Protein AF-A0A9D8WN46-F1 (afdb_monomer_lite)

Secondary structure (DSSP, 8-state):
-HHHHHHHHHHHHHHSS-------TTTT--TTTTGGG--GGG---HHHHHHHHHHHHHT-----HHHHHHHHHHHTTPPPSS-BTTBS-HHHHHHHHHHHGGGGGT--GGGGTHHHHHHHHHHHHHT---SSS--HHHHHHHHHHHHHHHHHHHHHHHHH-SS-HHHHHS-SB-TT--SSSPPB---B---B----HHHHHHHHHHHHHS-HHHHHHHHS---HHHHHHHHHHHTS---HHHHHHHHHHHHHHHS-BSS-GGG-SEEEEEEGGGTEEEEEETTEEEEEE-----GGGPPPB---------

Radius of gyration: 29.3 Å; chains: 1; bounding box: 87×77×83 Å

Sequence (310 aa):
MSKQLVVLFIVLTTLFSCTDVEKRSYQDITLEALSGLKSSKYELSSEAIREQVKQLIKSETSSSAAVKYVCDYYNAGKPLVWIDRHGMDSRADTLLSFVSGVEEMGFKKEIFRVAQIEEDLEKVRNLDFDESSNSVNKVLARLEYNLSRAFMRYSSGQNFGFVNPSLVLNRDPENNSDTARMIYKHQFDVKMQHATDSFYKSAVGVAANGDLGKFLRKMQPKRKLYAKLQERLNSGKLSDSEWYTTLCNMERCRWNEALIEDNCQKYIFVNIPAFMLHAVDGNNVLSMKICCGAVKTKTPLLTSEIVRME

pLDDT: mean 87.09, std 13.88, range [39.59, 98.5]

Structure (mmCIF, N/CA/C/O backbone):
data_AF-A0A9D8WN46-F1
#
_entry.id   AF-A0A9D8WN46-F1
#
loop_
_atom_site.group_PDB
_atom_site.id
_atom_site.type_symbol
_atom_site.label_atom_id
_atom_site.label_alt_id
_atom_site.label_comp_id
_atom_site.label_asym_id
_atom_site.label_entity_id
_atom_site.label_seq_id
_atom_site.pdbx_PDB_ins_code
_atom_site.Cartn_x
_atom_site.Cartn_y
_atom_site.Cartn_z
_atom_site.occupancy
_atom_site.B_iso_or_equiv
_atom_site.auth_seq_id
_atom_site.auth_comp_id
_atom_site.auth_asym_id
_atom_site.auth_atom_id
_atom_site.pdbx_PDB_model_num
ATOM 1 N N . MET A 1 1 ? -61.031 -50.684 8.749 1.00 53.97 1 MET A N 1
ATOM 2 C CA . MET A 1 1 ? -60.931 -49.347 9.384 1.00 53.97 1 MET A CA 1
ATOM 3 C C . MET A 1 1 ? -59.960 -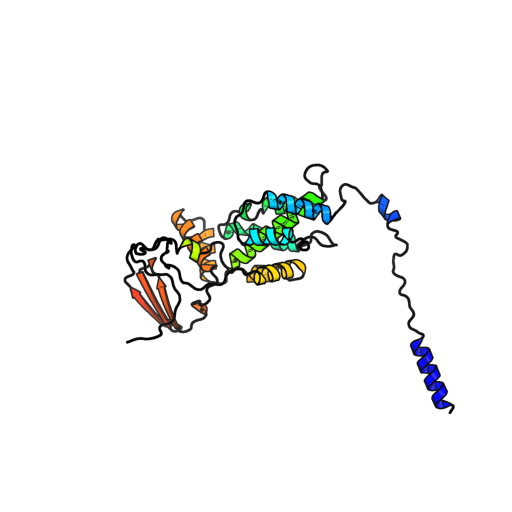49.267 10.567 1.00 53.97 1 MET A C 1
ATOM 5 O O . MET A 1 1 ? -59.334 -48.231 10.715 1.00 53.97 1 MET A O 1
ATOM 9 N N . SER A 1 2 ? -59.755 -50.320 11.373 1.00 57.19 2 SER A N 1
ATOM 10 C CA . SER A 1 2 ? -58.911 -50.242 12.589 1.00 57.19 2 SER A CA 1
ATOM 11 C C . SER A 1 2 ? -57.409 -49.968 12.341 1.00 57.19 2 SER A C 1
ATOM 13 O O . SER A 1 2 ? -56.806 -49.209 13.092 1.00 57.19 2 SER A O 1
ATOM 15 N N . LYS A 1 3 ? -56.802 -50.491 11.263 1.00 51.62 3 LYS A N 1
ATOM 16 C CA . LYS A 1 3 ? -55.359 -50.296 11.000 1.00 51.62 3 LYS A CA 1
ATOM 17 C C . LYS A 1 3 ? -54.989 -48.882 10.527 1.00 51.62 3 LYS A C 1
ATOM 19 O O . LYS A 1 3 ? -53.889 -48.427 10.810 1.00 51.62 3 LYS A O 1
ATOM 24 N N . GLN A 1 4 ? -55.900 -48.170 9.858 1.00 55.69 4 GLN A N 1
ATOM 25 C CA . GLN A 1 4 ? -55.646 -46.792 9.412 1.00 55.69 4 GLN A CA 1
ATOM 26 C C . GLN A 1 4 ? -55.789 -45.769 10.548 1.00 55.69 4 GLN A C 1
ATOM 28 O O . GLN A 1 4 ? -55.055 -44.788 10.561 1.00 55.69 4 GLN A O 1
ATOM 33 N N . LEU A 1 5 ? -56.648 -46.032 11.543 1.00 55.62 5 LEU A N 1
ATOM 34 C CA . LEU A 1 5 ? -56.760 -45.173 12.728 1.00 55.62 5 LEU A CA 1
ATOM 35 C C . LEU A 1 5 ? -55.511 -45.237 13.622 1.00 55.62 5 LEU A C 1
ATOM 37 O O . LEU A 1 5 ? -55.088 -44.215 14.150 1.00 55.62 5 LEU A O 1
ATOM 41 N N . VAL A 1 6 ? -54.897 -46.418 13.762 1.00 62.88 6 VAL A N 1
ATOM 42 C CA . VAL A 1 6 ? -53.687 -46.594 14.587 1.00 62.88 6 VAL A CA 1
ATOM 43 C C . VAL A 1 6 ? -52.480 -45.892 13.961 1.00 62.88 6 VAL A C 1
ATOM 45 O O . VAL A 1 6 ? -51.721 -45.237 14.668 1.00 62.88 6 VAL A O 1
ATOM 48 N N . VAL A 1 7 ? -52.334 -45.952 12.632 1.00 63.22 7 VAL A N 1
ATOM 49 C CA . VAL A 1 7 ? -51.264 -45.230 11.922 1.00 63.22 7 VAL A CA 1
ATOM 50 C C . VAL A 1 7 ? -51.460 -43.714 12.026 1.00 63.22 7 VAL A C 1
ATOM 52 O O . VAL A 1 7 ? -50.493 -42.997 12.264 1.00 63.22 7 VAL A O 1
ATOM 55 N N . LEU A 1 8 ? -52.703 -43.224 11.935 1.00 58.06 8 LEU A N 1
ATOM 56 C CA . LEU A 1 8 ? -52.996 -41.796 12.091 1.00 58.06 8 LEU A CA 1
ATOM 57 C C . LEU A 1 8 ? -52.694 -41.298 13.516 1.00 58.06 8 LEU A C 1
ATOM 59 O O . LEU A 1 8 ? -52.171 -40.200 13.683 1.00 58.06 8 LEU A O 1
ATOM 63 N N . PHE A 1 9 ? -52.964 -42.117 14.538 1.00 60.75 9 PHE A N 1
ATOM 64 C CA . PHE A 1 9 ? -52.686 -41.772 15.934 1.00 60.75 9 PHE A CA 1
ATOM 65 C C . PHE A 1 9 ? -51.179 -41.746 16.236 1.00 60.75 9 PHE A C 1
ATOM 67 O O . PHE A 1 9 ? -50.708 -40.821 16.891 1.00 60.75 9 PHE A O 1
ATOM 74 N N . ILE A 1 10 ? -50.405 -42.691 15.685 1.00 59.50 10 ILE A N 1
ATOM 75 C CA . ILE A 1 10 ? -48.940 -42.721 15.844 1.00 59.50 10 ILE A CA 1
ATOM 76 C C . ILE A 1 10 ? -48.290 -41.509 15.152 1.00 59.50 10 ILE A C 1
ATOM 78 O O . ILE A 1 10 ? -47.431 -40.860 15.749 1.00 59.50 10 ILE A O 1
ATOM 82 N N . VAL A 1 11 ? -48.758 -41.132 13.954 1.00 57.72 11 VAL A N 1
ATOM 83 C CA . VAL A 1 11 ? -48.265 -39.944 13.227 1.00 57.72 11 VAL A CA 1
ATOM 84 C C . VAL A 1 11 ? -48.617 -38.637 13.955 1.00 57.72 11 VAL A C 1
ATOM 86 O O . VAL A 1 11 ? -47.786 -37.728 14.010 1.00 57.72 11 VAL A O 1
ATOM 89 N N . LEU A 1 12 ? -49.796 -38.545 14.588 1.00 53.50 12 LEU A N 1
ATOM 90 C CA . LEU A 1 12 ? -50.149 -37.387 15.421 1.00 53.50 12 LEU A CA 1
ATOM 91 C C . LEU A 1 12 ? -49.307 -37.301 16.704 1.00 53.50 12 LEU A C 1
ATOM 93 O O . LEU A 1 12 ? -48.926 -36.200 17.096 1.00 53.50 12 LEU A O 1
ATOM 97 N N . THR A 1 13 ? -48.954 -38.430 17.330 1.00 55.22 13 THR A N 1
ATOM 98 C CA . THR A 1 13 ? -48.093 -38.420 18.528 1.00 55.22 13 THR A CA 1
ATOM 99 C C . THR A 1 13 ? -46.636 -38.060 18.224 1.00 55.22 13 THR A C 1
ATOM 101 O O . THR A 1 13 ? -45.978 -37.453 19.064 1.00 55.22 13 THR A O 1
ATOM 104 N N . THR A 1 14 ? -46.136 -38.334 17.011 1.00 51.84 14 THR A N 1
ATOM 105 C CA . THR A 1 14 ? -44.778 -37.924 16.601 1.00 51.84 14 THR A CA 1
ATOM 106 C C . THR A 1 14 ? -44.668 -36.446 16.220 1.00 51.84 14 THR A C 1
ATOM 108 O O . THR A 1 14 ? -43.576 -35.892 16.276 1.00 51.84 14 THR A O 1
ATOM 111 N N . LEU A 1 15 ? -45.779 -35.783 15.873 1.00 47.50 15 LEU A N 1
ATOM 112 C CA . LEU A 1 15 ? -45.796 -34.351 15.533 1.00 47.50 15 LEU A CA 1
ATOM 113 C C . LEU A 1 15 ? -45.960 -33.430 16.758 1.00 47.50 15 LEU A C 1
ATOM 115 O O . LEU A 1 15 ? -45.685 -32.239 16.655 1.00 47.50 15 LEU A O 1
ATOM 119 N N . PHE A 1 16 ? -46.352 -33.969 17.917 1.00 46.16 16 PHE A N 1
ATOM 120 C CA . PHE A 1 16 ? -46.490 -33.220 19.177 1.00 46.16 16 PHE A CA 1
ATOM 121 C C . PHE A 1 16 ? -45.294 -33.366 20.139 1.00 46.16 16 PHE A C 1
ATOM 123 O O . PHE A 1 16 ? -45.322 -32.800 21.227 1.00 46.16 16 PHE A O 1
ATOM 130 N N . SER A 1 17 ? -44.227 -34.077 19.749 1.00 39.59 17 SER A N 1
ATOM 131 C CA . SER A 1 17 ? -43.059 -34.348 20.608 1.00 39.59 17 SER A CA 1
ATOM 132 C C . SER A 1 17 ? -41.814 -33.506 20.280 1.00 39.59 17 SER A C 1
ATOM 134 O O . SER A 1 17 ? -40.692 -33.948 20.512 1.00 39.59 17 SER A O 1
ATOM 136 N N . CYS A 1 18 ? -41.990 -32.283 19.774 1.00 45.81 18 CYS A N 1
ATOM 137 C CA . CYS A 1 18 ? -40.924 -31.277 19.724 1.00 45.81 18 CYS A CA 1
ATOM 138 C C . CYS A 1 18 ? -41.446 -29.921 20.211 1.00 45.81 18 CYS A C 1
ATOM 140 O O . CYS A 1 18 ? -41.589 -28.970 19.448 1.00 45.81 18 CYS A O 1
ATOM 142 N N . THR A 1 19 ? -41.703 -29.829 21.511 1.00 45.72 19 THR A N 1
ATOM 143 C CA . THR A 1 19 ? -41.637 -28.554 22.234 1.00 45.72 19 THR A CA 1
ATOM 144 C C . THR A 1 19 ? -40.692 -28.697 23.418 1.00 45.72 19 THR A C 1
ATOM 146 O O . THR A 1 19 ? -41.035 -28.339 24.542 1.00 45.72 19 THR A O 1
ATOM 149 N N . ASP A 1 20 ? -39.488 -29.211 23.170 1.00 40.97 20 ASP A N 1
ATOM 150 C CA . ASP A 1 20 ? -38.363 -28.867 24.029 1.00 40.97 20 ASP A CA 1
ATOM 151 C C . ASP A 1 20 ? -37.974 -27.438 23.663 1.00 40.97 20 ASP A C 1
ATOM 153 O O . ASP A 1 20 ? -37.170 -27.170 22.771 1.00 40.97 20 ASP A O 1
ATOM 157 N N . VAL A 1 21 ? -38.642 -26.491 24.321 1.00 48.78 21 VAL A N 1
ATOM 158 C CA . VAL A 1 21 ? -38.121 -25.138 24.460 1.00 48.78 21 VAL A CA 1
ATOM 159 C C . VAL A 1 21 ? -36.791 -25.321 25.171 1.00 48.78 21 VAL A C 1
ATOM 161 O O . VAL A 1 21 ? -36.769 -25.521 26.386 1.00 48.78 21 VAL A O 1
ATOM 164 N N . GLU A 1 22 ? -35.689 -25.315 24.419 1.00 46.50 22 GLU A N 1
ATOM 165 C CA . GLU A 1 22 ? -34.359 -25.148 24.989 1.00 46.50 22 GLU A CA 1
ATOM 166 C C . GLU A 1 22 ? -34.449 -23.940 25.920 1.00 46.50 22 GLU A C 1
ATOM 168 O O . GLU A 1 22 ? -34.569 -22.792 25.475 1.00 46.50 22 GLU A O 1
ATOM 173 N N . LYS A 1 23 ? -34.490 -24.196 27.234 1.00 46.31 23 LYS A N 1
ATOM 174 C CA . LYS A 1 23 ? -34.366 -23.150 28.240 1.00 46.31 23 LYS A CA 1
ATOM 175 C C . LYS A 1 23 ? -33.069 -22.444 27.897 1.00 46.31 23 LYS A C 1
ATOM 177 O O . LYS A 1 23 ? -31.999 -23.024 28.068 1.00 46.31 23 LYS A O 1
ATOM 182 N N . ARG A 1 24 ? -33.165 -21.224 27.359 1.00 46.84 24 ARG A N 1
ATOM 183 C CA . ARG A 1 24 ? -31.995 -20.380 27.135 1.00 46.84 24 ARG A CA 1
ATOM 184 C C . ARG A 1 24 ? -31.279 -20.306 28.475 1.00 46.84 24 ARG A C 1
ATOM 186 O O . ARG A 1 24 ? -31.809 -19.730 29.423 1.00 46.84 24 ARG A O 1
ATOM 193 N N . SER A 1 25 ? -30.121 -20.952 28.563 1.00 55.03 25 SER A N 1
ATOM 194 C CA . SER A 1 25 ? -29.241 -20.811 29.715 1.00 55.03 25 SER A CA 1
ATOM 195 C C . SER A 1 25 ? -29.021 -19.304 29.931 1.00 55.03 25 SER A C 1
ATOM 197 O O . SER A 1 25 ? -28.908 -18.575 28.944 1.00 55.03 25 SER A O 1
ATOM 199 N N . TYR A 1 26 ? -29.018 -18.837 31.185 1.00 56.50 26 TYR A N 1
ATOM 200 C CA . TYR A 1 26 ? -28.834 -17.426 31.594 1.00 56.50 26 TYR A CA 1
ATOM 201 C C . TYR A 1 26 ? -30.049 -16.470 31.559 1.00 56.50 26 TYR A C 1
ATOM 203 O O . TYR A 1 26 ? -29.848 -15.258 31.531 1.00 56.50 26 TYR A O 1
ATOM 211 N N . GLN A 1 27 ? -31.300 -16.945 31.640 1.00 58.12 27 GLN A N 1
ATOM 212 C CA . GLN A 1 27 ? -32.459 -16.040 31.829 1.00 58.12 27 GLN A CA 1
ATOM 213 C C . GLN A 1 27 ? -32.401 -15.204 33.127 1.00 58.12 27 GLN A C 1
ATOM 215 O O . GLN A 1 27 ? -33.003 -14.135 33.179 1.00 58.12 27 GLN A O 1
ATOM 220 N N . ASP A 1 28 ? -31.643 -15.652 34.133 1.00 59.41 28 ASP A N 1
ATOM 221 C CA . ASP A 1 28 ? -31.524 -14.982 35.437 1.00 59.41 28 ASP A CA 1
ATOM 222 C C . ASP A 1 28 ? -30.469 -13.858 35.468 1.00 59.41 28 ASP A C 1
ATOM 224 O O . ASP A 1 28 ? -30.369 -13.128 36.454 1.00 59.41 28 ASP A O 1
ATOM 228 N N . ILE A 1 29 ? -29.670 -13.692 34.404 1.00 65.62 29 ILE A N 1
ATOM 229 C CA . ILE A 1 29 ? -28.714 -12.583 34.298 1.00 65.62 29 ILE A CA 1
ATOM 230 C C . ILE A 1 29 ? -29.434 -11.402 33.649 1.00 65.62 29 ILE A C 1
ATOM 232 O O . ILE A 1 29 ? -29.471 -11.262 32.426 1.00 65.62 29 ILE A O 1
ATOM 236 N N . THR A 1 30 ? -30.029 -10.549 34.479 1.00 70.06 30 THR A N 1
ATOM 237 C CA . THR A 1 30 ? -30.632 -9.298 34.017 1.00 70.06 30 THR A CA 1
ATOM 238 C C . THR A 1 30 ? -29.558 -8.243 33.748 1.00 70.06 30 THR A C 1
ATOM 240 O O . THR A 1 30 ? -28.479 -8.239 34.348 1.00 70.06 30 THR A O 1
ATOM 243 N N . LEU A 1 31 ? -29.841 -7.322 32.827 1.00 66.19 31 LEU A N 1
ATOM 244 C CA . LEU A 1 31 ? -28.925 -6.232 32.470 1.00 66.19 31 LEU A CA 1
ATOM 245 C C . LEU A 1 31 ? -28.708 -5.293 33.672 1.00 66.19 31 LEU A C 1
ATOM 247 O O . LEU A 1 31 ? -27.623 -4.745 33.867 1.00 66.19 31 LEU A O 1
ATOM 251 N N . GLU A 1 32 ? -29.721 -5.199 34.533 1.00 69.88 32 GLU A N 1
ATOM 252 C CA . GLU A 1 32 ? -29.700 -4.528 35.827 1.00 69.88 32 GLU A CA 1
ATOM 253 C C . GLU A 1 32 ? -28.715 -5.183 36.809 1.00 69.88 32 GLU A C 1
ATOM 255 O O . GLU A 1 32 ? -27.978 -4.464 37.483 1.00 69.88 32 GLU A O 1
ATOM 260 N N . ALA A 1 33 ? -28.626 -6.519 36.860 1.00 65.56 33 ALA A N 1
ATOM 261 C CA . ALA A 1 33 ? -27.660 -7.225 37.711 1.00 65.56 33 ALA A CA 1
ATOM 262 C C . ALA A 1 33 ? -26.202 -6.979 37.275 1.00 65.56 33 ALA A C 1
ATOM 264 O O . ALA A 1 33 ? -25.292 -6.975 38.102 1.00 65.56 33 ALA A O 1
ATOM 265 N N . LEU A 1 34 ? -25.980 -6.711 35.984 1.00 66.38 34 LEU A N 1
ATOM 266 C CA . LEU A 1 34 ? -24.672 -6.355 35.425 1.00 66.38 34 LEU A CA 1
ATOM 267 C C . LEU A 1 34 ? -24.364 -4.849 35.513 1.00 66.38 34 LEU A C 1
ATOM 269 O O . LEU A 1 34 ? -23.225 -4.448 35.273 1.00 66.38 34 LEU A O 1
ATOM 273 N N . SER A 1 35 ? -25.334 -4.003 35.882 1.00 67.94 35 SER A N 1
ATOM 274 C CA . SER A 1 35 ? -25.153 -2.543 35.928 1.00 67.94 35 SER A CA 1
ATOM 275 C C . SER A 1 35 ? -24.066 -2.106 36.919 1.00 67.94 35 SER A C 1
ATOM 277 O O . SER A 1 35 ? -23.316 -1.177 36.630 1.00 67.94 35 SER A O 1
ATOM 279 N N . GLY A 1 36 ? -23.903 -2.831 38.032 1.00 67.75 36 GLY A N 1
ATOM 280 C CA . GLY A 1 36 ? -22.850 -2.590 39.027 1.00 67.75 36 GLY A CA 1
ATOM 281 C C . GLY A 1 36 ? -21.433 -2.945 38.559 1.00 67.75 36 GLY A C 1
ATOM 282 O O . GLY A 1 36 ? -20.463 -2.515 39.177 1.00 67.75 36 GLY A O 1
ATOM 283 N N . LEU A 1 37 ? -21.299 -3.697 37.460 1.00 69.25 37 LEU A N 1
ATOM 284 C CA . LEU A 1 37 ? -20.016 -4.001 36.813 1.00 69.25 37 LEU A CA 1
ATOM 285 C C . LEU A 1 37 ? -19.640 -2.957 35.751 1.00 69.25 37 LEU A C 1
ATOM 287 O O . LEU A 1 37 ? -18.536 -2.996 35.203 1.00 69.25 37 LEU A O 1
ATOM 291 N N . LYS A 1 38 ? -20.546 -2.021 35.439 1.00 67.56 38 LYS A N 1
ATOM 292 C CA . LYS A 1 38 ? -20.319 -0.981 34.441 1.00 67.56 38 LYS A CA 1
ATOM 293 C C . LYS A 1 38 ? -19.408 0.095 35.025 1.00 67.56 38 LYS A C 1
ATOM 295 O O . LYS A 1 38 ? -19.794 0.855 35.906 1.00 67.56 38 LYS A O 1
ATOM 300 N N . SER A 1 39 ? -18.196 0.186 34.496 1.00 75.06 39 SER A N 1
ATOM 301 C CA . SER A 1 39 ? -17.300 1.309 34.757 1.00 75.06 39 SER A CA 1
ATOM 302 C C . SER A 1 39 ? -17.357 2.269 33.571 1.00 75.06 39 SER A C 1
ATOM 304 O O . SER A 1 39 ? -17.125 1.865 32.431 1.00 75.06 39 SER A O 1
ATOM 306 N N . SER A 1 40 ? -17.661 3.541 33.843 1.00 73.19 40 SER A N 1
ATOM 307 C CA . SER A 1 40 ? -17.733 4.621 32.841 1.00 73.19 40 SER A CA 1
ATOM 308 C C . SER A 1 40 ? -16.466 4.711 31.985 1.00 73.19 40 SER A C 1
ATOM 310 O O . SER A 1 40 ? -16.529 5.007 30.793 1.00 73.19 40 SER A O 1
ATOM 312 N N . LYS A 1 41 ? -15.317 4.375 32.579 1.00 75.94 41 LYS A N 1
ATOM 313 C CA . LYS A 1 41 ? -13.999 4.348 31.941 1.00 75.94 41 LYS A CA 1
ATOM 314 C C . LYS A 1 41 ? -13.911 3.380 30.750 1.00 75.94 41 LYS A C 1
ATOM 316 O O . LYS A 1 41 ? -13.144 3.629 29.821 1.00 75.94 41 LYS A O 1
ATOM 321 N N . TYR A 1 42 ? -14.702 2.308 30.760 1.00 78.75 42 TYR A N 1
ATOM 322 C CA . TYR A 1 42 ? -14.703 1.255 29.737 1.00 78.75 42 TYR A CA 1
ATOM 323 C C . TYR A 1 42 ? -15.996 1.234 28.909 1.00 78.75 42 TYR A C 1
ATOM 325 O O . TYR A 1 42 ? -16.273 0.262 28.208 1.00 78.75 42 TYR A O 1
ATOM 333 N N . GLU A 1 43 ? -16.806 2.295 28.973 1.00 82.62 43 GLU A N 1
ATOM 334 C CA . GLU A 1 43 ? -18.065 2.360 28.237 1.00 82.62 43 GLU A CA 1
ATOM 335 C C . GLU A 1 43 ? -17.835 2.591 26.737 1.00 82.62 43 GLU A C 1
ATOM 337 O O . GLU A 1 43 ? -17.460 3.676 26.277 1.00 82.62 43 GLU A O 1
ATOM 342 N N . LEU A 1 44 ? -18.093 1.538 25.963 1.00 84.31 44 LEU A N 1
ATOM 343 C CA . LEU A 1 44 ? -18.000 1.543 24.511 1.00 84.31 44 LEU A CA 1
ATOM 344 C C . LEU A 1 44 ? -19.282 2.078 23.880 1.00 84.31 44 LEU A C 1
ATOM 346 O O . LEU A 1 44 ? -20.370 1.551 24.106 1.00 84.31 44 LEU A O 1
ATOM 350 N N . SER A 1 45 ? -19.139 3.077 23.012 1.00 88.94 45 SER A N 1
ATOM 351 C CA . SER A 1 45 ? -20.227 3.575 22.174 1.00 88.94 45 SER A CA 1
ATOM 352 C C . SER A 1 45 ? -19.792 3.597 20.716 1.00 88.94 45 SER A C 1
ATOM 354 O O . SER A 1 45 ? -18.884 4.331 20.325 1.00 88.94 45 SER A O 1
ATOM 356 N N . SER A 1 46 ? -20.480 2.810 19.883 1.00 89.44 46 SER A N 1
ATOM 357 C CA . SER A 1 46 ? -20.236 2.789 18.435 1.00 89.44 46 SER A CA 1
ATOM 358 C C . SER A 1 46 ? -20.451 4.170 17.804 1.00 89.44 46 SER A C 1
ATOM 360 O O . SER A 1 46 ? -19.723 4.557 16.891 1.00 89.44 46 SER A O 1
ATOM 362 N N . GLU A 1 47 ? -21.413 4.942 18.313 1.00 91.88 47 GLU A N 1
ATOM 363 C CA . GLU A 1 47 ? -21.671 6.314 17.868 1.00 91.88 47 GLU A CA 1
ATOM 364 C C . GLU A 1 47 ? -20.528 7.254 18.255 1.00 91.88 47 GLU A C 1
ATOM 366 O O . GLU A 1 47 ? -20.034 7.994 17.402 1.00 91.88 47 GLU A O 1
ATOM 371 N N . ALA A 1 48 ? -20.043 7.169 19.499 1.00 93.00 48 ALA A N 1
ATOM 372 C CA . ALA A 1 48 ? -18.914 7.973 19.958 1.00 93.00 48 ALA A CA 1
ATOM 373 C C . ALA A 1 48 ? -17.636 7.651 19.171 1.00 93.00 48 ALA A C 1
ATOM 375 O O . ALA A 1 48 ? -16.947 8.569 18.731 1.00 93.00 48 ALA A O 1
ATOM 376 N N . ILE A 1 49 ? -17.346 6.365 18.935 1.00 94.31 49 ILE A N 1
ATOM 377 C CA . ILE A 1 49 ? -16.208 5.921 18.116 1.00 94.31 49 ILE A CA 1
ATOM 378 C C . ILE A 1 49 ? -16.312 6.512 16.707 1.00 94.31 49 ILE A C 1
ATOM 380 O O . ILE A 1 49 ? -15.358 7.117 16.220 1.00 94.31 49 ILE A O 1
ATOM 384 N N . ARG A 1 50 ? -17.478 6.403 16.057 1.00 95.62 50 ARG A N 1
ATOM 385 C CA . ARG A 1 50 ? -17.695 6.955 14.709 1.00 95.62 50 ARG A CA 1
ATOM 386 C C . ARG A 1 50 ? -17.524 8.468 14.659 1.00 95.62 50 ARG A C 1
ATOM 388 O O . ARG A 1 50 ? -16.951 8.975 13.696 1.00 95.62 50 ARG A O 1
ATOM 395 N N . GLU A 1 51 ? -17.993 9.192 15.670 1.00 95.31 51 GLU A N 1
ATOM 396 C CA . GLU A 1 51 ? -17.807 10.642 15.729 1.00 95.31 51 GLU A CA 1
ATOM 397 C C . GLU A 1 51 ? -16.324 11.003 15.885 1.00 95.31 51 GLU A C 1
ATOM 399 O O . GLU A 1 51 ? -15.825 11.861 15.160 1.00 95.31 51 GLU A O 1
ATOM 404 N N . GLN A 1 52 ? -15.577 10.285 16.730 1.00 96.00 52 GLN A N 1
ATOM 405 C CA . GLN A 1 52 ? -14.126 10.471 16.838 1.00 96.00 52 GLN A CA 1
ATOM 406 C C . GLN A 1 52 ? -13.399 10.140 15.521 1.00 96.00 52 GLN A C 1
ATOM 408 O O . GLN A 1 52 ? -12.516 10.894 15.114 1.00 96.00 52 GLN A O 1
ATOM 413 N N . VAL A 1 53 ? -13.804 9.089 14.793 1.00 97.69 53 VAL A N 1
ATOM 414 C CA . VAL A 1 53 ? -13.262 8.783 13.452 1.00 97.69 53 VAL A CA 1
ATOM 415 C C . VAL A 1 53 ? -13.496 9.948 12.484 1.00 97.69 53 VAL A C 1
ATOM 417 O O . VAL A 1 53 ? -12.576 10.341 11.766 1.00 97.69 53 VAL A O 1
ATOM 420 N N . LYS A 1 54 ? -14.680 10.573 12.491 1.00 96.62 54 LYS A N 1
ATOM 421 C CA . LYS A 1 54 ? -14.941 11.767 11.667 1.00 96.62 54 LYS A CA 1
ATOM 422 C C . LYS A 1 54 ? -14.030 12.938 12.032 1.00 96.62 54 LYS A C 1
ATOM 424 O O . LYS A 1 54 ? -13.601 13.665 11.138 1.00 96.62 54 LYS A O 1
ATOM 429 N N . GLN A 1 55 ? -13.710 13.130 13.312 1.00 95.75 55 GLN A N 1
ATOM 430 C CA . GLN A 1 55 ? -12.756 14.166 13.726 1.00 95.75 55 GLN A CA 1
ATOM 431 C C . GLN A 1 55 ? -11.336 13.868 13.216 1.00 95.75 55 GLN A C 1
ATOM 433 O O . GLN A 1 55 ? -10.670 14.778 12.729 1.00 95.75 55 GLN A O 1
ATOM 438 N N . LEU A 1 56 ? -10.903 12.601 13.231 1.00 96.62 56 LEU A N 1
ATOM 439 C CA . LEU A 1 56 ? -9.617 12.180 12.652 1.00 96.62 56 LEU A CA 1
ATOM 440 C C . LEU A 1 56 ? -9.553 12.395 11.133 1.00 96.62 56 LEU A C 1
ATOM 442 O O . LEU A 1 56 ? -8.501 12.738 10.603 1.00 96.62 56 LEU A O 1
ATOM 446 N N . ILE A 1 57 ? -10.673 12.227 10.426 1.00 96.94 57 ILE A N 1
ATOM 447 C CA . ILE A 1 57 ? -10.752 12.494 8.982 1.00 96.94 57 ILE A CA 1
ATOM 448 C C . ILE A 1 57 ? -10.576 13.987 8.688 1.00 96.94 57 ILE A C 1
ATOM 450 O O . ILE A 1 57 ? -9.912 14.339 7.718 1.00 96.94 57 ILE A O 1
ATOM 454 N N . LYS A 1 58 ? -11.124 14.878 9.524 1.00 95.69 58 LYS A N 1
ATOM 455 C CA . LYS A 1 58 ? -10.977 16.335 9.340 1.00 95.69 58 LYS A CA 1
ATOM 456 C C . LYS A 1 58 ? -9.528 16.808 9.471 1.00 95.69 58 LYS A C 1
ATOM 458 O O . LYS A 1 58 ? -9.168 17.798 8.845 1.00 95.69 58 LYS A O 1
ATOM 463 N N . SER A 1 59 ? -8.714 16.126 10.277 1.00 93.50 59 SER A N 1
ATOM 464 C CA . SER A 1 59 ? -7.287 16.426 10.432 1.00 93.50 59 SER A CA 1
ATOM 465 C C . SER A 1 59 ? -6.387 15.651 9.460 1.00 93.50 59 SER A C 1
ATOM 467 O O . SER A 1 59 ? -5.165 15.800 9.507 1.00 93.50 59 SER A O 1
ATOM 469 N N . GLU A 1 60 ? -6.953 14.834 8.565 1.00 94.25 60 GLU A N 1
ATOM 470 C CA . GLU A 1 60 ? -6.177 14.074 7.589 1.00 94.25 60 GLU A CA 1
ATOM 471 C C . GLU A 1 60 ? -5.647 14.973 6.467 1.00 94.25 60 GLU A C 1
ATOM 473 O O . GLU A 1 60 ? -6.394 15.669 5.783 1.00 94.25 60 GLU A O 1
ATOM 478 N N . THR A 1 61 ? -4.337 14.901 6.232 1.00 92.06 61 THR A N 1
ATOM 479 C CA . THR A 1 61 ? -3.642 15.708 5.219 1.00 92.06 61 THR A CA 1
ATOM 480 C C . THR A 1 61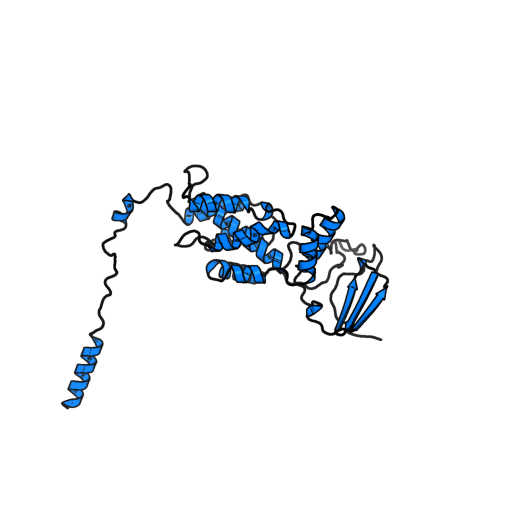 ? -3.151 14.890 4.025 1.00 92.06 61 THR A C 1
ATOM 482 O O . THR A 1 61 ? -2.685 15.456 3.036 1.00 92.06 61 THR A O 1
ATOM 485 N N . SER A 1 62 ? -3.221 13.553 4.075 1.00 90.00 62 SER A N 1
ATOM 486 C CA . SER A 1 62 ? -2.710 12.718 2.988 1.00 90.00 62 SER A CA 1
ATOM 487 C C . SER A 1 62 ? -3.585 12.793 1.735 1.00 90.00 62 SER A C 1
ATOM 489 O O . SER A 1 62 ? -4.761 12.453 1.760 1.00 90.00 62 SER A O 1
ATOM 491 N N . SER A 1 63 ? -2.968 13.106 0.594 1.00 85.94 63 SER A N 1
ATOM 492 C CA . SER A 1 63 ? -3.604 13.099 -0.734 1.00 85.94 63 SER A CA 1
ATOM 493 C C . SER A 1 63 ? -3.633 11.722 -1.419 1.00 85.94 63 SER A C 1
ATOM 495 O O . SER A 1 63 ? -3.967 11.609 -2.597 1.00 85.94 63 SER A O 1
ATOM 497 N N . SER A 1 64 ? -3.253 10.653 -0.714 1.00 90.62 64 SER A N 1
ATOM 498 C CA . SER A 1 64 ? -3.214 9.300 -1.278 1.00 90.62 64 SER A CA 1
ATOM 499 C C . SER A 1 64 ? -4.618 8.792 -1.611 1.00 90.62 64 SER A C 1
ATOM 501 O O . SER A 1 64 ? -5.513 8.861 -0.773 1.00 90.62 64 SER A O 1
ATOM 503 N N . ALA A 1 65 ? -4.790 8.191 -2.793 1.00 92.69 65 ALA A N 1
ATOM 504 C CA . ALA A 1 65 ? -6.063 7.602 -3.220 1.00 92.69 65 ALA A CA 1
ATOM 505 C C . ALA A 1 65 ? -6.610 6.559 -2.225 1.00 92.69 65 ALA A C 1
ATOM 507 O O . ALA A 1 65 ? -7.807 6.534 -1.955 1.00 92.69 65 ALA A O 1
ATOM 508 N N . ALA A 1 66 ? -5.730 5.755 -1.617 1.00 95.69 66 ALA A N 1
ATOM 509 C CA . ALA A 1 66 ? -6.113 4.780 -0.598 1.00 95.69 66 ALA A CA 1
ATOM 510 C C . ALA A 1 66 ? -6.649 5.447 0.677 1.00 95.69 66 ALA A C 1
ATOM 512 O O . ALA A 1 6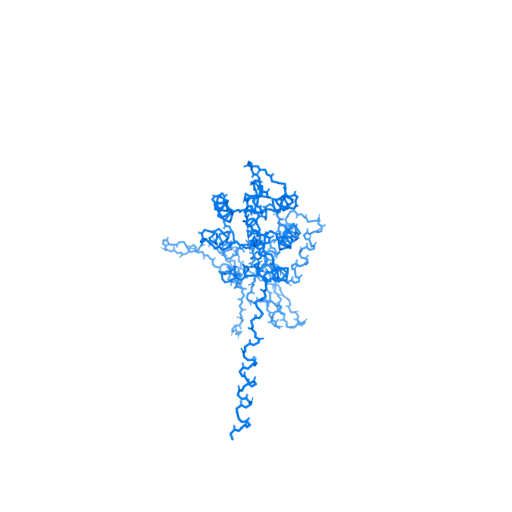6 ? -7.630 4.988 1.253 1.00 95.69 66 ALA A O 1
ATOM 513 N N . VAL A 1 67 ? -6.023 6.547 1.108 1.00 96.31 67 VAL A N 1
ATOM 514 C CA . VAL A 1 67 ? -6.481 7.307 2.280 1.00 96.31 67 VAL A CA 1
ATOM 515 C C . VAL A 1 67 ? -7.800 8.004 1.965 1.00 96.31 67 VAL A C 1
ATOM 517 O O . VAL A 1 67 ? -8.731 7.921 2.758 1.00 96.31 67 VAL A O 1
ATOM 520 N N . LYS A 1 68 ? -7.924 8.587 0.767 1.00 96.44 68 LYS A N 1
ATOM 521 C CA . LYS A 1 68 ? -9.178 9.170 0.290 1.00 96.44 68 LYS A CA 1
ATOM 522 C C . LYS A 1 68 ? -10.322 8.152 0.302 1.00 96.44 68 LYS A C 1
ATOM 524 O O . LYS A 1 68 ? -11.393 8.480 0.801 1.00 96.44 68 LYS A O 1
ATOM 529 N N . TYR A 1 69 ? -10.088 6.922 -0.162 1.00 97.50 69 TYR A N 1
ATOM 530 C CA . TYR A 1 69 ? -11.087 5.854 -0.078 1.00 97.50 69 TYR A CA 1
ATOM 531 C C . TYR A 1 69 ? -11.542 5.606 1.367 1.00 97.50 69 TYR A C 1
ATOM 533 O O . TYR A 1 69 ? -12.738 5.506 1.620 1.00 97.50 69 TYR A O 1
ATOM 541 N N . VAL A 1 70 ? -10.608 5.539 2.323 1.00 97.88 70 VAL A N 1
ATOM 542 C CA . VAL A 1 70 ? -10.927 5.336 3.748 1.00 97.88 70 VAL A CA 1
ATOM 543 C C . VAL A 1 70 ? -11.749 6.500 4.307 1.00 97.88 70 VAL A C 1
ATOM 545 O O . VAL A 1 70 ? -12.741 6.269 5.000 1.00 97.88 70 VAL A O 1
ATOM 548 N N . CYS A 1 71 ? -11.381 7.744 3.990 1.00 97.75 71 CYS A N 1
ATOM 549 C CA . CYS A 1 71 ? -12.157 8.919 4.385 1.00 97.75 71 CYS A CA 1
ATOM 550 C C . CYS A 1 71 ? -13.581 8.868 3.810 1.00 97.75 71 CYS A C 1
ATOM 552 O O . CYS A 1 71 ? -14.549 9.051 4.547 1.00 97.75 71 CYS A O 1
ATOM 554 N N . ASP A 1 72 ? -13.716 8.574 2.514 1.00 97.44 72 ASP A N 1
ATOM 555 C CA . ASP A 1 72 ? -15.008 8.487 1.828 1.00 97.44 72 ASP A CA 1
ATOM 556 C C . ASP A 1 72 ? -15.864 7.332 2.399 1.00 97.44 72 ASP A C 1
ATOM 558 O O . ASP A 1 72 ? -17.065 7.501 2.619 1.00 97.44 72 ASP A O 1
ATOM 562 N N . TYR A 1 73 ? -15.248 6.190 2.732 1.00 97.88 73 TYR A N 1
ATOM 563 C CA . TYR A 1 73 ? -15.900 5.033 3.356 1.00 97.88 73 TYR A CA 1
ATOM 564 C C . TYR A 1 73 ? -16.563 5.395 4.696 1.00 97.88 73 TYR A C 1
ATOM 566 O O . TYR A 1 73 ? -17.755 5.142 4.888 1.00 97.88 73 TYR A O 1
ATOM 574 N N . TYR A 1 74 ? -15.832 6.036 5.611 1.00 97.50 74 TYR A N 1
ATOM 575 C CA . TYR A 1 74 ? -16.374 6.404 6.925 1.00 97.50 74 TYR A CA 1
ATOM 576 C C . TYR A 1 74 ? -17.305 7.620 6.878 1.00 97.50 74 TYR A C 1
ATOM 578 O O . TYR A 1 74 ? -18.302 7.647 7.603 1.00 97.50 74 TYR A O 1
ATOM 586 N N . ASN A 1 75 ? -17.055 8.593 5.995 1.00 96.62 75 ASN A N 1
ATOM 587 C CA . ASN A 1 75 ? -17.978 9.712 5.775 1.00 96.62 75 ASN A CA 1
ATOM 588 C C . ASN A 1 75 ? -19.336 9.237 5.240 1.00 96.62 75 ASN A C 1
ATOM 590 O O . ASN A 1 75 ? -20.367 9.800 5.603 1.00 96.62 75 ASN A O 1
ATOM 594 N N . ALA A 1 76 ? -19.355 8.161 4.448 1.00 96.75 76 ALA A N 1
ATOM 595 C CA . ALA A 1 76 ? -20.580 7.507 3.990 1.00 96.75 76 ALA A CA 1
ATOM 596 C C . ALA A 1 76 ? -21.288 6.667 5.076 1.00 96.75 76 ALA A C 1
ATOM 598 O O . ALA A 1 76 ? -22.249 5.960 4.769 1.00 96.75 76 ALA A O 1
ATOM 599 N N . GLY A 1 77 ? -20.817 6.698 6.330 1.00 95.19 77 GLY A N 1
ATOM 600 C CA . GLY A 1 77 ? -21.441 5.995 7.453 1.00 95.19 77 GLY A CA 1
ATOM 601 C C . GLY A 1 77 ? -21.332 4.473 7.370 1.00 95.19 77 GLY A C 1
ATOM 602 O O . GLY A 1 77 ? -22.181 3.766 7.914 1.00 95.19 77 GLY A O 1
ATOM 603 N N . LYS A 1 78 ? -20.323 3.948 6.664 1.00 95.69 78 LYS A N 1
ATOM 604 C CA . LYS A 1 78 ? -20.126 2.501 6.534 1.00 95.69 78 LYS A CA 1
ATOM 605 C C . LYS A 1 78 ? -19.742 1.852 7.880 1.00 95.69 78 LYS A C 1
ATOM 607 O O . LYS A 1 78 ? -19.266 2.543 8.784 1.00 95.69 78 LYS A O 1
ATOM 612 N N . PRO A 1 79 ? -19.972 0.533 8.043 1.00 94.56 79 PRO A N 1
ATOM 613 C CA . PRO A 1 79 ? -19.649 -0.179 9.279 1.00 94.56 79 PRO A CA 1
ATOM 614 C C . PRO A 1 79 ? -18.162 -0.112 9.637 1.00 94.56 79 PRO A C 1
ATOM 616 O O . PRO A 1 79 ? -17.317 0.006 8.749 1.00 94.56 79 PRO A O 1
ATOM 619 N N . LEU A 1 80 ? -17.868 -0.243 10.933 1.00 94.88 80 LEU A N 1
ATOM 620 C CA . LEU A 1 80 ? -16.500 -0.425 11.416 1.00 94.88 80 LEU A CA 1
ATOM 621 C C . LEU A 1 80 ? -15.939 -1.738 10.844 1.00 94.88 80 LEU A C 1
ATOM 623 O O . LEU A 1 80 ? -16.667 -2.722 10.707 1.00 94.88 80 LEU A O 1
ATOM 627 N N . VAL A 1 81 ? -14.675 -1.715 10.448 1.00 95.00 81 VAL A N 1
ATOM 628 C CA . VAL A 1 81 ? -13.950 -2.807 9.800 1.00 95.00 81 VAL A CA 1
ATOM 629 C C . VAL A 1 81 ? -13.216 -3.658 10.832 1.00 95.00 81 VAL A C 1
ATOM 631 O O . VAL A 1 81 ? -13.221 -4.885 10.719 1.00 95.00 81 VAL A O 1
ATOM 634 N N . TRP A 1 82 ? -12.581 -3.025 11.823 1.00 94.75 82 TRP A N 1
ATOM 635 C CA . TRP A 1 82 ? -11.678 -3.705 12.760 1.00 94.75 82 TRP A CA 1
ATOM 636 C C . TRP A 1 82 ? -12.348 -3.996 14.093 1.00 94.75 82 TRP A C 1
ATOM 638 O O . TRP A 1 82 ? -12.109 -5.053 14.665 1.00 94.75 82 TRP A O 1
ATOM 648 N N . ILE A 1 83 ? -13.214 -3.095 14.555 1.00 91.81 83 ILE A N 1
ATOM 649 C CA . ILE A 1 83 ? -13.946 -3.265 15.810 1.00 91.81 83 ILE A CA 1
ATOM 650 C C . ILE A 1 83 ? -15.271 -3.981 15.556 1.00 91.81 83 ILE A C 1
ATOM 652 O O . ILE A 1 83 ? -16.137 -3.468 14.841 1.00 91.81 83 ILE A O 1
ATOM 656 N N . ASP A 1 84 ? -15.458 -5.130 16.200 1.00 84.31 84 ASP A N 1
ATOM 657 C CA . ASP A 1 84 ? -16.724 -5.861 16.217 1.00 84.31 84 ASP A CA 1
ATOM 658 C C . ASP A 1 84 ? -17.271 -6.030 17.651 1.00 84.31 84 ASP A C 1
ATOM 660 O O . ASP A 1 84 ? -16.855 -5.343 18.586 1.00 84.31 84 ASP A O 1
ATOM 664 N N . ARG A 1 85 ? -18.244 -6.933 17.842 1.00 76.19 85 ARG A N 1
ATOM 665 C CA . ARG A 1 85 ? -18.842 -7.217 19.162 1.00 76.19 85 ARG A CA 1
ATOM 666 C C . ARG A 1 85 ? -17.858 -7.817 20.178 1.00 76.19 85 ARG A C 1
ATOM 668 O O . ARG A 1 85 ? -18.156 -7.819 21.367 1.00 76.19 85 ARG A O 1
ATOM 675 N N . HIS A 1 86 ? -16.744 -8.371 19.711 1.00 72.12 86 HIS A N 1
ATOM 676 C CA . HIS A 1 86 ? -15.659 -8.926 20.515 1.00 72.12 86 HIS A CA 1
ATOM 677 C C . HIS A 1 86 ? -14.542 -7.897 20.756 1.00 72.12 86 HIS A C 1
ATOM 679 O O . HIS A 1 86 ? -13.622 -8.168 21.524 1.00 72.12 86 HIS A O 1
ATOM 685 N N . GLY A 1 87 ? -14.647 -6.703 20.165 1.00 80.38 87 GLY A N 1
ATOM 686 C CA . GLY A 1 87 ? -13.672 -5.629 20.302 1.00 80.38 87 GLY A CA 1
ATOM 687 C C . GLY A 1 87 ? -12.599 -5.687 19.219 1.00 80.38 87 GLY A C 1
ATOM 688 O O . GLY A 1 87 ? -12.906 -5.870 18.044 1.00 80.38 87 GLY A O 1
ATOM 689 N N . MET A 1 88 ? -11.347 -5.455 19.619 1.00 85.94 88 MET A N 1
ATOM 690 C CA . MET A 1 88 ? -10.178 -5.525 18.739 1.00 85.94 88 MET A CA 1
ATOM 691 C C . MET A 1 88 ? -9.573 -6.929 18.805 1.00 85.94 88 MET A C 1
ATOM 693 O O . MET A 1 88 ? -9.314 -7.430 19.898 1.00 85.94 88 MET A O 1
ATOM 697 N N . ASP A 1 89 ? -9.323 -7.549 17.655 1.00 87.94 89 ASP A N 1
ATOM 698 C CA . ASP A 1 89 ? -8.843 -8.931 17.571 1.00 87.94 89 ASP A CA 1
ATOM 699 C C . ASP A 1 89 ? -7.476 -9.061 16.863 1.00 87.94 89 ASP A C 1
ATOM 701 O O . ASP A 1 89 ? -6.824 -8.079 16.494 1.00 87.94 89 ASP A O 1
ATOM 705 N N . SER A 1 90 ? -7.040 -10.306 16.645 1.00 91.00 90 SER A N 1
ATOM 706 C CA . SER A 1 90 ? -5.746 -10.647 16.040 1.00 91.00 90 SER A CA 1
ATOM 707 C C . SER A 1 90 ? -5.561 -10.169 14.591 1.00 91.00 90 SER A C 1
ATOM 709 O O . SER A 1 90 ? -4.454 -10.267 14.048 1.00 91.00 90 SER A O 1
ATOM 711 N N . ARG A 1 91 ? -6.605 -9.664 13.918 1.00 94.38 91 ARG A N 1
ATOM 712 C C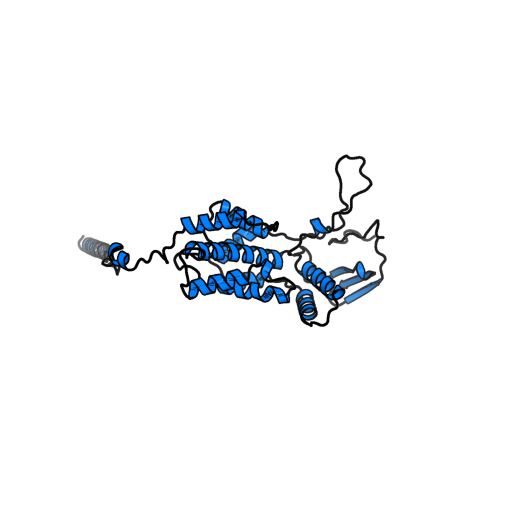A . ARG A 1 91 ? -6.474 -9.056 12.583 1.00 94.38 91 ARG A CA 1
ATOM 713 C C . ARG A 1 91 ? -5.639 -7.782 12.645 1.00 94.38 91 ARG A C 1
ATOM 715 O O . ARG A 1 91 ? -4.854 -7.541 11.726 1.00 94.38 91 ARG A O 1
ATOM 722 N N . ALA A 1 92 ? -5.759 -7.009 13.726 1.00 95.56 9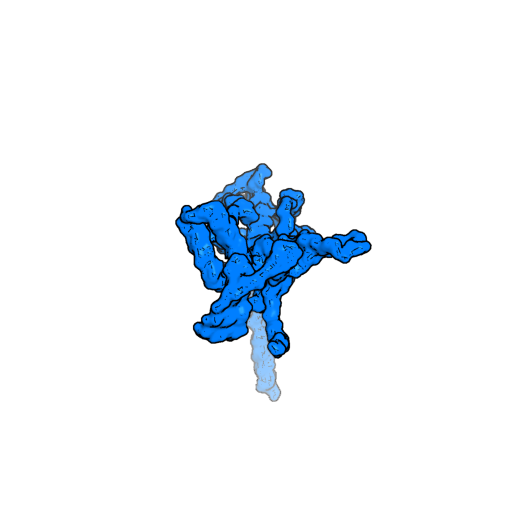2 ALA A N 1
ATOM 723 C CA . ALA A 1 92 ? -4.942 -5.819 13.938 1.00 95.56 92 ALA A CA 1
ATOM 724 C C . ALA A 1 92 ? -3.455 -6.184 14.052 1.00 95.56 92 ALA A C 1
ATOM 726 O O . ALA A 1 92 ? -2.622 -5.577 13.383 1.00 95.56 92 ALA A O 1
ATOM 727 N N . ASP A 1 93 ? -3.142 -7.245 14.798 1.00 95.25 93 ASP A N 1
ATOM 728 C CA . ASP A 1 93 ? -1.778 -7.768 14.947 1.00 95.25 93 ASP A CA 1
ATOM 729 C C . ASP A 1 93 ? -1.216 -8.338 13.656 1.00 95.25 93 ASP A C 1
ATOM 731 O O . ASP A 1 93 ? -0.054 -8.114 13.309 1.00 95.25 93 ASP A O 1
ATOM 735 N N . THR A 1 94 ? -2.069 -9.033 12.905 1.00 96.81 94 THR A N 1
ATOM 736 C CA . THR A 1 94 ? -1.712 -9.508 11.574 1.00 96.81 94 THR A CA 1
ATOM 737 C C . THR A 1 94 ? -1.316 -8.320 10.714 1.00 96.81 94 THR A C 1
ATOM 739 O O . THR A 1 94 ? -0.200 -8.309 10.216 1.00 96.81 94 THR A O 1
ATOM 742 N N . LEU A 1 95 ? -2.158 -7.290 10.577 1.00 98.06 95 LEU A N 1
ATOM 743 C CA . LEU A 1 95 ? -1.797 -6.109 9.792 1.00 98.06 95 LEU A CA 1
ATOM 744 C C . LEU A 1 95 ? -0.514 -5.447 10.306 1.00 98.06 95 LEU A C 1
ATOM 746 O O . LEU A 1 95 ? 0.359 -5.136 9.493 1.00 98.06 95 LEU A O 1
ATOM 750 N N . LEU A 1 96 ? -0.407 -5.252 11.624 1.00 97.94 96 LEU A N 1
ATOM 751 C CA . LEU A 1 96 ? 0.738 -4.616 12.261 1.00 97.94 96 LEU A CA 1
ATOM 752 C C . LEU A 1 96 ? 2.039 -5.321 11.869 1.00 97.94 96 LEU A C 1
ATOM 754 O O . LEU A 1 96 ? 2.959 -4.662 11.400 1.00 97.94 96 LEU A O 1
ATOM 758 N N . SER A 1 97 ? 2.081 -6.655 11.923 1.00 97.56 97 SER A N 1
ATOM 759 C CA . SER A 1 97 ? 3.271 -7.425 11.535 1.00 97.56 97 SER A CA 1
ATOM 760 C C . SER A 1 97 ? 3.748 -7.142 10.100 1.00 97.56 97 SER A C 1
ATOM 762 O O . SER A 1 97 ? 4.951 -7.084 9.852 1.00 97.56 97 SER A O 1
ATOM 764 N N . PHE A 1 98 ? 2.832 -6.894 9.153 1.00 97.75 98 PHE A N 1
ATOM 765 C CA . PHE A 1 98 ? 3.194 -6.551 7.772 1.00 97.75 98 PHE A CA 1
ATOM 766 C C . PHE A 1 98 ? 3.646 -5.096 7.634 1.00 97.75 98 PHE A C 1
ATOM 768 O O . PHE A 1 98 ? 4.568 -4.816 6.864 1.00 97.75 98 PHE A O 1
ATOM 775 N N . VAL A 1 99 ? 2.994 -4.159 8.333 1.00 97.81 99 VAL A N 1
ATOM 776 C CA . VAL A 1 99 ? 3.338 -2.732 8.230 1.00 97.81 99 VAL A CA 1
ATOM 777 C C . VAL A 1 99 ? 4.561 -2.356 9.065 1.00 97.81 99 VAL A C 1
ATOM 779 O O . VAL A 1 99 ? 5.247 -1.404 8.711 1.00 97.81 99 VAL A O 1
ATOM 782 N N . SER A 1 100 ? 4.915 -3.120 10.098 1.00 97.12 100 SER A N 1
ATOM 783 C CA . SER A 1 100 ? 6.165 -2.921 10.840 1.00 97.12 100 SER A CA 1
ATOM 784 C C . SER A 1 100 ? 7.401 -3.280 10.002 1.00 97.12 100 SER A C 1
ATOM 786 O O . SER A 1 100 ? 8.465 -2.709 10.226 1.00 97.12 100 SER A O 1
ATOM 788 N N . GLY A 1 101 ? 7.261 -4.133 8.979 1.00 95.75 101 GLY A N 1
ATOM 789 C CA . GLY A 1 101 ? 8.329 -4.491 8.031 1.00 95.75 101 GLY A CA 1
ATOM 790 C C . GLY A 1 101 ? 8.515 -3.526 6.848 1.00 95.75 101 GLY A C 1
ATOM 791 O O . GLY A 1 101 ? 9.290 -3.805 5.937 1.00 95.75 101 GLY A O 1
ATOM 792 N N . VAL A 1 102 ? 7.807 -2.390 6.801 1.00 96.25 102 VAL A N 1
ATOM 793 C CA . VAL A 1 102 ? 7.842 -1.470 5.641 1.00 96.25 102 VAL A CA 1
ATOM 794 C C . VAL A 1 102 ? 9.210 -0.808 5.411 1.00 96.25 102 VAL A C 1
ATOM 796 O O . VAL A 1 102 ? 9.493 -0.361 4.299 1.00 96.25 102 VAL A O 1
ATOM 799 N N . GLU A 1 103 ? 10.077 -0.768 6.421 1.00 95.50 103 GLU A N 1
ATOM 800 C CA . GLU A 1 103 ? 11.438 -0.225 6.300 1.00 95.50 103 GLU A CA 1
ATOM 801 C C . GLU A 1 103 ? 12.307 -1.071 5.370 1.00 95.50 103 GLU A C 1
ATOM 803 O O . GLU A 1 103 ? 13.062 -0.520 4.571 1.00 95.50 103 GLU A O 1
ATOM 808 N N . GLU A 1 104 ? 12.104 -2.393 5.365 1.00 94.19 104 GLU A N 1
ATOM 809 C CA . GLU A 1 104 ? 12.807 -3.327 4.476 1.00 94.19 104 GLU A CA 1
ATOM 810 C C . GLU A 1 104 ? 12.511 -3.080 2.996 1.00 94.19 104 GLU A C 1
ATOM 812 O O . GLU A 1 104 ? 13.162 -3.648 2.124 1.00 94.19 104 GLU A O 1
ATOM 817 N N . MET A 1 105 ? 11.481 -2.295 2.684 1.00 94.12 105 MET A N 1
ATOM 818 C CA . MET A 1 105 ? 11.138 -1.905 1.320 1.00 94.12 105 MET A CA 1
ATOM 819 C C . MET A 1 105 ? 11.316 -0.401 1.069 1.00 94.12 105 MET A C 1
ATOM 821 O O . MET A 1 105 ? 10.791 0.123 0.082 1.00 94.12 105 MET A O 1
ATOM 825 N N . GLY A 1 106 ? 12.049 0.278 1.958 1.00 92.88 106 GLY A N 1
ATOM 826 C CA . GLY A 1 106 ? 12.452 1.677 1.830 1.00 92.88 106 GLY A CA 1
ATOM 827 C C . GLY A 1 106 ? 11.422 2.698 2.292 1.00 92.88 106 GLY A C 1
ATOM 828 O O . GLY A 1 106 ? 11.578 3.885 2.003 1.00 92.88 106 GLY A O 1
ATOM 829 N N . PHE A 1 107 ? 10.362 2.272 2.982 1.00 95.19 107 PHE A N 1
ATOM 830 C CA . PHE A 1 107 ? 9.355 3.187 3.504 1.00 95.19 107 PHE A CA 1
ATOM 831 C C . PHE A 1 107 ? 9.568 3.497 4.980 1.00 95.19 107 PHE A C 1
ATOM 833 O O . PHE A 1 107 ? 9.897 2.645 5.794 1.00 95.19 107 PHE A O 1
ATOM 840 N N . LYS A 1 108 ? 9.266 4.743 5.320 1.00 95.31 108 LYS A N 1
ATOM 841 C CA . LYS A 1 108 ? 9.179 5.246 6.686 1.00 95.31 108 LYS A CA 1
ATOM 842 C C . LYS A 1 108 ? 7.925 4.718 7.395 1.00 95.31 108 LYS A C 1
ATOM 844 O O . LYS A 1 108 ? 6.821 4.840 6.850 1.00 95.31 108 LYS A O 1
ATOM 849 N N . LYS A 1 109 ? 8.071 4.171 8.608 1.00 96.88 109 LYS A N 1
ATOM 850 C CA . LYS A 1 109 ? 6.967 3.638 9.438 1.00 96.88 109 LYS A CA 1
ATOM 851 C C . LYS A 1 109 ? 5.893 4.682 9.743 1.00 96.88 109 LYS A C 1
ATOM 853 O O . LYS A 1 109 ? 4.706 4.361 9.820 1.00 96.88 109 LYS A O 1
ATOM 858 N N . GLU A 1 110 ? 6.278 5.950 9.830 1.00 96.12 110 GLU A N 1
ATOM 859 C CA . GLU A 1 110 ? 5.392 7.082 10.113 1.00 96.12 110 GLU A CA 1
ATOM 860 C C . GLU A 1 110 ? 4.303 7.230 9.044 1.00 96.12 110 GLU A C 1
ATOM 862 O O . GLU A 1 110 ? 3.156 7.562 9.351 1.00 96.12 110 GLU A O 1
ATOM 867 N N . ILE A 1 111 ? 4.617 6.901 7.785 1.00 94.00 111 ILE A N 1
ATOM 868 C CA . ILE A 1 111 ? 3.654 6.947 6.676 1.00 94.00 111 ILE A CA 1
ATOM 869 C C . ILE A 1 111 ? 2.490 5.976 6.921 1.00 94.00 111 ILE A C 1
ATOM 871 O O . ILE A 1 111 ? 1.363 6.250 6.492 1.00 94.00 111 ILE A O 1
ATOM 875 N N . PHE A 1 112 ? 2.740 4.883 7.644 1.00 96.69 112 PHE A N 1
ATOM 876 C CA . PHE A 1 112 ? 1.758 3.869 8.030 1.00 96.69 112 PHE A CA 1
ATOM 877 C C . PHE A 1 112 ? 1.268 4.021 9.478 1.00 96.69 112 PHE A C 1
ATOM 879 O O . PHE A 1 112 ? 0.406 3.256 9.891 1.00 96.69 112 PHE A O 1
ATOM 886 N N . ARG A 1 113 ? 1.747 5.035 10.218 1.00 97.06 113 ARG A N 1
ATOM 887 C CA . ARG A 1 113 ? 1.407 5.304 11.629 1.00 97.06 113 ARG A CA 1
ATOM 888 C C . ARG A 1 113 ? 1.650 4.105 12.556 1.00 97.06 113 ARG A C 1
ATOM 890 O O . ARG A 1 113 ? 0.900 3.910 13.506 1.00 97.06 113 ARG A O 1
ATOM 897 N N . VAL A 1 114 ? 2.704 3.330 12.287 1.00 98.12 114 VAL A N 1
ATOM 898 C CA . VAL A 1 114 ? 3.024 2.093 13.026 1.00 98.12 114 VAL A CA 1
ATOM 899 C C . VAL A 1 114 ? 3.124 2.344 14.531 1.00 98.12 114 VAL A C 1
ATOM 901 O O . VAL A 1 114 ? 2.400 1.704 15.281 1.00 98.12 114 VAL A O 1
ATOM 904 N N . ALA A 1 115 ? 3.900 3.349 14.953 1.00 98.12 115 ALA A N 1
ATOM 905 C CA . ALA A 1 115 ? 4.072 3.670 16.372 1.00 98.12 115 ALA A CA 1
ATOM 906 C C . ALA A 1 115 ? 2.739 3.961 17.090 1.00 98.12 115 ALA A C 1
ATOM 908 O O . ALA A 1 115 ? 2.503 3.448 18.175 1.00 98.12 115 ALA A O 1
ATOM 909 N N . GLN A 1 116 ? 1.829 4.722 16.465 1.00 97.62 116 GLN A N 1
ATOM 910 C CA . GLN A 1 116 ? 0.522 5.017 17.069 1.00 97.62 116 GLN A CA 1
ATOM 911 C C . GLN A 1 116 ? -0.364 3.769 17.163 1.00 97.62 116 GLN A C 1
ATOM 913 O O . GLN A 1 116 ? -1.119 3.629 18.120 1.00 97.62 116 GLN A O 1
ATOM 918 N N . ILE A 1 117 ? -0.298 2.881 16.164 1.00 98.31 117 ILE A N 1
ATOM 919 C CA . ILE A 1 117 ? -1.041 1.614 16.171 1.00 98.31 117 ILE A CA 1
ATOM 920 C C . ILE A 1 117 ? -0.516 0.705 17.287 1.00 98.31 117 ILE A C 1
ATOM 922 O O . ILE A 1 117 ? -1.319 0.154 18.030 1.00 98.31 117 ILE A O 1
ATOM 926 N N . GLU A 1 118 ? 0.805 0.575 17.424 1.00 97.94 118 GLU A N 1
ATOM 927 C CA . GLU A 1 118 ? 1.454 -0.201 18.491 1.00 97.94 118 GLU A CA 1
ATOM 928 C C . GLU A 1 118 ? 1.049 0.314 19.875 1.00 97.94 118 GLU A C 1
ATOM 930 O O . GLU A 1 118 ? 0.546 -0.452 20.697 1.00 97.94 118 GLU A O 1
ATOM 935 N N . GLU A 1 119 ? 1.182 1.623 20.091 1.00 97.25 119 GLU A N 1
ATOM 936 C CA . GLU A 1 119 ? 0.865 2.281 21.358 1.00 97.25 119 GLU A CA 1
ATOM 937 C C . GLU A 1 119 ? -0.621 2.146 21.730 1.00 97.25 119 GLU A C 1
ATOM 939 O O . GLU A 1 119 ? -0.966 1.914 22.888 1.00 97.25 119 GLU A O 1
ATOM 944 N N . ASP A 1 120 ? -1.533 2.295 20.764 1.00 97.19 120 ASP A N 1
ATOM 945 C CA . ASP A 1 120 ? -2.967 2.164 21.028 1.00 97.19 120 ASP A CA 1
ATOM 946 C C . ASP A 1 120 ? -3.384 0.695 21.231 1.00 97.19 120 ASP A C 1
ATOM 948 O O . ASP A 1 120 ? -4.260 0.425 22.057 1.00 97.19 120 ASP A O 1
ATOM 952 N N . LEU A 1 121 ? -2.752 -0.268 20.545 1.00 96.25 121 LEU A N 1
ATOM 953 C CA . LEU A 1 121 ? -2.978 -1.699 20.793 1.00 96.25 121 LEU A CA 1
ATOM 954 C C . LEU A 1 121 ? -2.504 -2.106 22.190 1.00 96.25 121 LEU A C 1
ATOM 956 O O . LEU A 1 121 ? -3.190 -2.877 22.863 1.00 96.25 121 LEU A O 1
ATOM 960 N N . GLU A 1 122 ? -1.367 -1.581 22.645 1.00 95.62 122 GLU A N 1
ATOM 961 C CA . GLU A 1 122 ? -0.870 -1.805 24.004 1.00 95.62 122 GLU A CA 1
ATOM 962 C C . GLU A 1 122 ? -1.854 -1.279 25.057 1.00 95.62 122 GLU A C 1
ATOM 964 O O . GLU A 1 122 ? -2.223 -2.022 25.970 1.00 95.62 122 GLU A O 1
ATOM 969 N N . LYS A 1 123 ? -2.379 -0.057 24.882 1.00 94.38 123 LYS A N 1
ATOM 970 C CA . LYS A 1 123 ? -3.423 0.490 25.768 1.00 94.38 123 LYS A CA 1
ATOM 971 C C . LYS A 1 123 ? -4.665 -0.394 25.815 1.00 94.38 123 LYS A C 1
ATOM 973 O O . LYS A 1 123 ? -5.179 -0.666 26.897 1.00 94.38 123 LYS A O 1
ATOM 978 N N . VAL A 1 124 ? -5.136 -0.875 24.661 1.00 92.75 124 VAL A N 1
ATOM 979 C CA . VAL A 1 124 ? -6.310 -1.762 24.601 1.00 92.75 124 VAL A CA 1
ATOM 980 C C . VAL A 1 124 ? -6.066 -3.073 25.347 1.00 92.75 124 VAL A C 1
ATOM 982 O O . VAL A 1 124 ? -6.941 -3.520 26.084 1.00 92.75 124 VAL A O 1
ATOM 985 N N . ARG A 1 125 ? -4.878 -3.669 25.209 1.00 91.38 125 ARG A N 1
ATOM 986 C CA . ARG A 1 125 ? -4.513 -4.925 25.889 1.00 91.38 125 ARG A CA 1
ATOM 987 C C . ARG A 1 125 ? -4.392 -4.772 27.398 1.00 91.38 125 ARG A C 1
ATOM 989 O O . ARG A 1 125 ? -4.821 -5.656 28.132 1.00 91.38 125 ARG A O 1
ATOM 996 N N . ASN A 1 126 ? -3.825 -3.656 27.841 1.00 93.31 126 ASN A N 1
ATOM 997 C CA . ASN A 1 126 ? -3.602 -3.375 29.256 1.00 93.31 126 ASN A CA 1
ATOM 998 C C . ASN A 1 126 ? -4.812 -2.713 29.931 1.00 93.31 126 ASN A C 1
ATOM 1000 O O . ASN A 1 126 ? -4.764 -2.451 31.131 1.00 93.31 126 ASN A O 1
ATOM 1004 N N . LEU A 1 127 ? -5.888 -2.440 29.177 1.00 90.44 127 LEU A N 1
ATOM 1005 C CA . LEU A 1 127 ? -7.046 -1.660 29.628 1.00 90.44 127 LEU A CA 1
ATOM 1006 C C . LEU A 1 127 ? -6.632 -0.287 30.199 1.00 90.44 127 LEU A C 1
ATOM 1008 O O . LEU A 1 127 ? -7.276 0.268 31.093 1.00 90.44 127 LEU A O 1
ATOM 1012 N N . ASP A 1 128 ? -5.546 0.269 29.662 1.00 91.38 128 ASP A N 1
ATOM 1013 C CA . ASP A 1 128 ? -4.952 1.521 30.114 1.00 91.38 128 ASP A CA 1
ATOM 1014 C C . ASP A 1 128 ? -5.583 2.705 29.378 1.00 91.38 128 ASP A C 1
ATOM 1016 O O . ASP A 1 128 ? -5.083 3.214 28.372 1.00 91.38 128 ASP A O 1
ATOM 1020 N N . PHE A 1 129 ? -6.761 3.093 29.859 1.00 91.56 129 PHE A N 1
ATOM 1021 C CA . PHE A 1 129 ? -7.492 4.256 29.365 1.00 91.56 129 PHE A CA 1
ATOM 1022 C C . PHE A 1 129 ? -7.443 5.409 30.371 1.00 91.56 129 PHE A C 1
ATOM 1024 O O . PHE A 1 129 ? -7.221 5.210 31.565 1.00 91.56 129 PHE A O 1
ATOM 1031 N N . ASP A 1 130 ? -7.716 6.624 29.912 1.00 85.94 130 ASP A N 1
ATOM 1032 C CA . ASP A 1 130 ? -7.896 7.802 30.765 1.00 85.94 130 ASP A CA 1
ATOM 1033 C C . ASP A 1 130 ? -9.129 8.607 30.323 1.00 85.94 130 ASP A C 1
ATOM 1035 O O . ASP A 1 130 ? -9.639 8.429 29.220 1.00 85.94 130 ASP A O 1
ATOM 1039 N N . GLU A 1 131 ? -9.660 9.484 31.176 1.00 76.75 131 GLU A N 1
ATOM 1040 C CA . GLU A 1 131 ? -10.882 10.244 30.850 1.00 76.75 131 GLU A CA 1
ATOM 1041 C C . GLU A 1 131 ? -10.631 11.452 29.927 1.00 76.75 131 GLU A C 1
ATOM 1043 O O . GLU A 1 131 ? -11.569 12.052 29.403 1.00 76.75 131 GLU A O 1
ATOM 1048 N N . SER A 1 132 ? -9.369 11.812 29.684 1.00 77.25 132 SER A N 1
ATOM 1049 C CA . SER A 1 132 ? -8.988 13.069 29.037 1.00 77.25 132 SER A CA 1
ATOM 1050 C C . SER A 1 132 ? -8.699 12.902 27.540 1.00 77.25 132 SER A C 1
ATOM 1052 O O . SER A 1 132 ? -9.432 13.397 26.674 1.00 77.25 132 SER A O 1
ATOM 1054 N N . SER A 1 133 ? -7.640 12.172 27.206 1.00 80.88 133 SER A N 1
ATOM 1055 C CA . SER A 1 133 ? -7.046 12.075 25.873 1.00 80.88 133 SER A CA 1
ATOM 1056 C C . SER A 1 133 ? -7.080 10.648 25.326 1.00 80.88 133 SER A C 1
ATOM 1058 O O . SER A 1 133 ? -7.219 10.467 24.111 1.00 80.88 133 SER A O 1
ATOM 1060 N N . ASN A 1 134 ? -7.074 9.649 26.212 1.00 88.81 134 ASN A N 1
ATOM 1061 C CA . ASN A 1 134 ? -7.089 8.228 25.870 1.00 88.81 134 ASN A CA 1
ATOM 1062 C C . ASN A 1 134 ? -8.323 7.524 26.423 1.00 88.81 134 ASN A C 1
ATOM 1064 O O . ASN A 1 134 ? -8.232 6.417 26.951 1.00 88.81 134 ASN A O 1
ATOM 1068 N N . SER A 1 135 ? -9.496 8.144 26.278 1.00 92.44 135 SER A N 1
ATOM 1069 C CA . SER A 1 135 ? -10.739 7.433 26.562 1.00 92.44 135 SER A CA 1
ATOM 1070 C C . SER A 1 135 ? -10.882 6.250 25.614 1.00 92.44 135 SER A C 1
ATOM 1072 O O . SER A 1 135 ? -10.442 6.313 24.461 1.00 92.44 135 SER A O 1
ATOM 1074 N N . VAL A 1 136 ? -11.526 5.177 26.078 1.00 92.31 136 VAL A N 1
ATOM 1075 C CA . VAL A 1 136 ? -11.663 3.935 25.304 1.00 92.31 136 VAL A CA 1
ATOM 1076 C C . VAL A 1 136 ? -12.201 4.190 23.887 1.00 92.31 136 VAL A C 1
ATOM 1078 O O . VAL A 1 136 ? -11.654 3.688 22.907 1.00 92.31 136 VAL A O 1
ATOM 1081 N N . ASN A 1 137 ? -13.194 5.077 23.748 1.00 93.00 137 ASN A N 1
ATOM 1082 C CA . ASN A 1 137 ? -13.779 5.440 22.456 1.00 93.00 137 ASN A CA 1
ATOM 1083 C C . ASN A 1 137 ? -12.795 6.201 21.547 1.00 93.00 137 ASN A C 1
ATOM 1085 O O . ASN A 1 137 ? -12.816 6.002 20.334 1.00 93.00 137 ASN A O 1
ATOM 1089 N N . LYS A 1 138 ? -11.919 7.050 22.107 1.00 95.06 138 LYS A N 1
ATOM 1090 C CA . LYS A 1 138 ? -10.876 7.759 21.343 1.00 95.06 138 LYS A CA 1
ATOM 1091 C C . LYS A 1 138 ? -9.778 6.805 20.878 1.00 95.06 138 LYS A C 1
ATOM 1093 O O . LYS A 1 138 ? -9.406 6.859 19.709 1.00 95.06 138 LYS A O 1
ATOM 1098 N N . VAL A 1 139 ? -9.290 5.929 21.762 1.00 95.88 139 VAL A N 1
ATOM 1099 C CA . VAL A 1 139 ? -8.251 4.934 21.433 1.00 95.88 139 VAL A CA 1
ATOM 1100 C C . VAL A 1 139 ? -8.748 3.997 20.335 1.00 95.88 139 VAL A C 1
ATOM 1102 O O . VAL A 1 139 ? -8.091 3.828 19.310 1.00 95.88 139 VAL A O 1
ATOM 1105 N N . LEU A 1 140 ? -9.956 3.454 20.491 1.00 95.44 140 LEU A N 1
ATOM 1106 C CA . LEU A 1 140 ? -10.546 2.578 19.485 1.00 95.44 140 LEU A CA 1
ATOM 1107 C C . LEU A 1 140 ? -10.816 3.299 18.163 1.00 95.44 140 LEU A C 1
ATOM 1109 O O . LEU A 1 140 ? -10.541 2.737 17.108 1.00 95.44 140 LEU A O 1
ATOM 1113 N N . ALA A 1 141 ? -11.270 4.554 18.183 1.00 96.44 141 ALA A N 1
ATOM 1114 C CA . ALA A 1 141 ? -11.416 5.337 16.957 1.00 96.44 141 ALA A CA 1
ATOM 1115 C C . ALA A 1 141 ? -10.080 5.561 16.230 1.00 96.44 141 ALA A C 1
ATOM 1117 O O . ALA A 1 141 ? -10.030 5.473 15.000 1.00 96.44 141 ALA A O 1
ATOM 1118 N N . ARG A 1 142 ? -8.990 5.819 16.971 1.00 97.12 142 ARG A N 1
ATOM 1119 C CA . ARG A 1 142 ? -7.644 5.921 16.386 1.00 97.12 142 ARG A CA 1
ATOM 1120 C C . ARG A 1 142 ? -7.208 4.603 15.766 1.00 97.12 142 ARG A C 1
ATOM 1122 O O . ARG A 1 142 ? -6.746 4.628 14.628 1.00 97.12 142 ARG A O 1
ATOM 1129 N N . LEU A 1 143 ? -7.393 3.477 16.454 1.00 97.69 143 LEU A N 1
ATOM 1130 C CA . LEU A 1 143 ? -7.075 2.156 15.905 1.00 97.69 143 LEU A CA 1
ATOM 1131 C C . LEU A 1 143 ? -7.889 1.854 14.652 1.00 97.69 143 LEU A C 1
ATOM 1133 O O . LEU A 1 143 ? -7.309 1.557 13.614 1.00 97.69 143 LEU A O 1
ATOM 1137 N N . GLU A 1 144 ? -9.208 2.005 14.714 1.00 97.62 144 GLU A N 1
ATOM 1138 C CA . GLU A 1 144 ? -10.115 1.773 13.590 1.00 97.62 144 GLU A CA 1
ATOM 1139 C C . GLU A 1 144 ? -9.673 2.534 12.333 1.00 97.62 144 GLU A C 1
ATOM 1141 O O . GLU A 1 144 ? -9.527 1.964 11.243 1.00 97.62 144 GLU A O 1
ATOM 1146 N N . TYR A 1 145 ? -9.413 3.832 12.492 1.00 98.06 145 TYR A N 1
ATOM 1147 C CA . TYR A 1 145 ? -9.005 4.692 11.394 1.00 98.06 145 TYR A CA 1
ATOM 1148 C C . TYR A 1 145 ? -7.583 4.375 10.911 1.00 98.06 145 TYR A C 1
ATOM 1150 O O . TYR A 1 145 ? -7.364 4.210 9.707 1.00 98.06 145 TYR A O 1
ATOM 1158 N N . ASN A 1 146 ? -6.613 4.250 11.824 1.00 98.25 146 ASN A N 1
ATOM 1159 C CA . ASN A 1 146 ? -5.207 4.034 11.477 1.00 98.25 146 ASN A CA 1
ATOM 1160 C C . ASN A 1 146 ? -4.969 2.652 10.857 1.00 98.25 146 ASN A C 1
ATOM 1162 O O . ASN A 1 146 ? -4.244 2.572 9.865 1.00 98.25 146 ASN A O 1
ATOM 1166 N N . LEU A 1 147 ? -5.621 1.597 11.356 1.00 98.38 147 LEU A N 1
ATOM 1167 C CA . LEU A 1 147 ? -5.573 0.258 10.761 1.00 98.38 147 LEU A CA 1
ATOM 1168 C C . LEU A 1 147 ? -6.180 0.273 9.354 1.00 98.38 147 LEU A C 1
ATOM 1170 O O . LEU A 1 147 ? -5.552 -0.197 8.409 1.00 98.38 147 LEU A O 1
ATOM 1174 N N . SER A 1 148 ? -7.346 0.901 9.167 1.00 98.12 148 SER A N 1
ATOM 1175 C CA . SER A 1 148 ? -7.976 1.025 7.841 1.00 98.12 148 SER A CA 1
ATOM 1176 C C . SER A 1 148 ? -7.078 1.760 6.850 1.00 98.12 148 SER A C 1
ATOM 1178 O O . SER A 1 148 ? -6.862 1.307 5.724 1.00 98.12 148 SER A O 1
ATOM 1180 N N . ARG A 1 149 ? -6.505 2.883 7.290 1.00 97.62 149 ARG A N 1
ATOM 1181 C CA . ARG A 1 149 ? -5.582 3.707 6.510 1.00 97.62 149 ARG A CA 1
ATOM 1182 C C . ARG A 1 149 ? -4.326 2.928 6.121 1.00 97.62 149 ARG A C 1
ATOM 1184 O O . ARG A 1 149 ? -3.947 2.932 4.948 1.00 97.62 149 ARG A O 1
ATOM 1191 N N . ALA A 1 150 ? -3.686 2.266 7.083 1.00 98.25 150 ALA A N 1
ATOM 1192 C CA . ALA A 1 150 ? -2.476 1.483 6.862 1.00 98.25 150 ALA A CA 1
ATOM 1193 C C . ALA A 1 150 ? -2.749 0.284 5.943 1.00 98.25 150 ALA A C 1
ATOM 1195 O O . ALA A 1 150 ? -2.003 0.068 4.989 1.00 98.25 150 ALA A O 1
ATOM 1196 N N . PHE A 1 151 ? -3.858 -0.426 6.159 1.00 98.50 151 PHE A N 1
ATOM 1197 C CA . PHE A 1 151 ? -4.268 -1.576 5.360 1.00 98.50 151 PHE A CA 1
ATOM 1198 C C . PHE A 1 151 ? -4.528 -1.220 3.900 1.00 98.50 151 PHE A C 1
ATOM 1200 O O . PHE A 1 151 ? -3.957 -1.852 3.008 1.00 98.50 151 PHE A O 1
ATOM 1207 N N . MET A 1 152 ? -5.345 -0.196 3.633 1.00 98.12 152 MET A N 1
ATOM 1208 C CA . MET A 1 152 ? -5.647 0.207 2.256 1.00 98.12 152 MET A CA 1
ATOM 1209 C C . MET A 1 152 ? -4.396 0.714 1.549 1.00 98.12 152 MET A C 1
ATOM 1211 O O . MET A 1 152 ? -4.153 0.347 0.403 1.00 98.12 152 MET A O 1
ATOM 1215 N N . ARG A 1 153 ? -3.561 1.499 2.242 1.00 97.38 153 ARG A N 1
ATOM 1216 C CA . ARG A 1 153 ? -2.309 2.013 1.679 1.00 97.38 153 ARG A CA 1
ATOM 1217 C C . ARG A 1 153 ? -1.315 0.896 1.371 1.00 97.38 153 ARG A C 1
ATOM 1219 O O . ARG A 1 153 ? -0.712 0.909 0.302 1.00 97.38 153 ARG A O 1
ATOM 1226 N N . TYR A 1 154 ? -1.143 -0.053 2.289 1.00 97.94 154 TYR A N 1
ATOM 1227 C CA . TYR A 1 154 ? -0.233 -1.181 2.111 1.00 97.94 154 TYR A CA 1
ATOM 1228 C C . TYR A 1 154 ? -0.715 -2.095 0.985 1.00 97.94 154 TYR A C 1
ATOM 1230 O O . TYR A 1 154 ? 0.035 -2.368 0.053 1.00 97.94 154 TYR A O 1
ATOM 1238 N N . SER A 1 155 ? -1.977 -2.526 1.032 1.00 97.44 155 SER A N 1
ATOM 1239 C CA . SER A 1 155 ? -2.532 -3.467 0.055 1.00 97.44 155 SER A CA 1
ATOM 1240 C C . SER A 1 155 ? -2.552 -2.895 -1.361 1.00 97.44 155 SER A C 1
ATOM 1242 O O . SER A 1 155 ? -2.090 -3.565 -2.283 1.00 97.44 155 SER A O 1
ATOM 1244 N N . SER A 1 156 ? -3.011 -1.651 -1.552 1.00 96.75 156 SER A N 1
ATOM 1245 C CA . SER A 1 156 ? -2.992 -1.034 -2.881 1.00 96.75 156 SER A CA 1
ATOM 1246 C C . SER A 1 156 ? -1.572 -0.720 -3.343 1.00 96.75 156 SER A C 1
ATOM 1248 O O . SER A 1 156 ? -1.260 -0.915 -4.511 1.00 96.75 156 SER A O 1
ATOM 1250 N N . GLY A 1 157 ? -0.711 -0.246 -2.439 1.00 95.94 157 GLY A N 1
ATOM 1251 C CA . GLY A 1 157 ? 0.658 0.142 -2.768 1.00 95.94 157 GLY A CA 1
ATOM 1252 C C . GLY A 1 157 ? 1.536 -1.036 -3.179 1.00 95.94 157 GLY A C 1
ATOM 1253 O O . GLY A 1 157 ? 2.250 -0.956 -4.173 1.00 95.94 157 GLY A O 1
ATOM 1254 N N . GLN A 1 158 ? 1.441 -2.160 -2.468 1.00 95.75 158 GLN A N 1
ATOM 1255 C CA . GLN A 1 158 ? 2.180 -3.371 -2.827 1.00 95.75 158 GLN A CA 1
ATOM 1256 C C . GLN A 1 158 ? 1.687 -3.983 -4.140 1.00 95.75 158 GLN A C 1
ATOM 1258 O O . GLN A 1 158 ? 2.501 -4.454 -4.931 1.00 95.75 158 GLN A O 1
ATOM 1263 N N . ASN A 1 159 ? 0.372 -3.938 -4.384 1.00 94.69 159 ASN A N 1
ATOM 1264 C CA . ASN A 1 159 ? -0.235 -4.608 -5.529 1.00 94.69 159 ASN A CA 1
ATOM 1265 C C . ASN A 1 159 ? -0.301 -3.754 -6.803 1.00 94.69 159 ASN A C 1
ATOM 1267 O O . ASN A 1 159 ? -0.468 -4.319 -7.875 1.00 94.69 159 ASN A O 1
ATOM 1271 N N . PHE A 1 160 ? -0.245 -2.422 -6.712 1.00 94.38 160 PHE A N 1
ATOM 1272 C CA . PHE A 1 160 ? -0.380 -1.524 -7.872 1.00 94.38 160 PHE A CA 1
ATOM 1273 C C . PHE A 1 160 ? 0.673 -0.407 -7.926 1.00 94.38 160 PHE A C 1
ATOM 1275 O O . PHE A 1 160 ? 0.672 0.382 -8.870 1.00 94.38 160 PHE A O 1
ATOM 1282 N N . GLY A 1 161 ? 1.561 -0.322 -6.935 1.00 94.56 161 GLY A N 1
ATOM 1283 C CA . GLY A 1 161 ? 2.482 0.796 -6.753 1.00 94.56 161 GLY A CA 1
ATOM 1284 C C . GLY A 1 161 ? 1.936 1.882 -5.821 1.00 94.56 161 GLY A C 1
ATOM 1285 O O . GLY A 1 161 ? 0.731 2.095 -5.673 1.00 94.56 161 GLY A O 1
ATOM 1286 N N . PHE A 1 162 ? 2.858 2.586 -5.175 1.00 94.06 162 PHE A N 1
ATOM 1287 C CA . PHE A 1 162 ? 2.617 3.769 -4.351 1.00 94.06 162 PHE A CA 1
ATOM 1288 C C . PHE A 1 162 ? 2.611 5.068 -5.170 1.00 94.06 162 PHE A C 1
ATOM 1290 O O . PHE A 1 162 ? 2.178 6.107 -4.663 1.00 94.06 162 PHE A O 1
ATOM 1297 N N . VAL A 1 163 ? 3.071 5.019 -6.423 1.00 90.94 163 VAL A N 1
ATOM 1298 C CA . VAL A 1 163 ? 3.093 6.141 -7.367 1.00 90.94 163 VAL A CA 1
ATOM 1299 C C . VAL A 1 163 ? 2.358 5.756 -8.648 1.00 90.94 163 VAL A C 1
ATOM 1301 O O . VAL A 1 163 ? 2.514 4.648 -9.146 1.00 90.94 163 VAL A O 1
ATOM 1304 N N . ASN A 1 164 ? 1.587 6.689 -9.218 1.00 89.94 164 ASN A N 1
ATOM 1305 C CA . ASN A 1 164 ? 1.019 6.527 -10.556 1.00 89.94 164 ASN A CA 1
ATOM 1306 C C . ASN A 1 164 ? 2.006 7.075 -11.607 1.00 89.94 164 ASN A C 1
ATOM 1308 O O . ASN A 1 164 ? 2.121 8.301 -11.742 1.00 89.94 164 ASN A O 1
ATOM 1312 N N . PRO A 1 165 ? 2.717 6.217 -12.361 1.00 89.88 165 PRO A N 1
ATOM 1313 C CA . PRO A 1 165 ? 3.726 6.682 -13.303 1.00 89.88 165 PRO A CA 1
ATOM 1314 C C . PRO A 1 165 ? 3.133 7.417 -14.500 1.00 89.88 165 PRO A C 1
ATOM 1316 O O . PRO A 1 165 ? 3.799 8.304 -15.019 1.00 89.88 165 PRO A O 1
ATOM 1319 N N . SER A 1 166 ? 1.882 7.160 -14.889 1.00 88.44 166 SER A N 1
ATOM 1320 C CA . SER A 1 166 ? 1.231 7.918 -15.965 1.00 88.44 166 SER A CA 1
ATOM 1321 C C . SER A 1 166 ? 1.088 9.398 -15.607 1.00 88.44 166 SER A C 1
ATOM 1323 O O . SER A 1 166 ? 1.235 10.248 -16.474 1.00 88.44 166 SER A O 1
ATOM 1325 N N . LEU A 1 167 ? 0.871 9.728 -14.327 1.00 86.31 167 LEU A N 1
ATOM 1326 C CA . LEU A 1 167 ? 0.836 11.122 -13.862 1.00 86.31 167 LEU A CA 1
ATOM 1327 C C . LEU A 1 167 ? 2.239 11.728 -13.723 1.00 86.31 167 LEU A C 1
ATOM 1329 O O . LEU A 1 167 ? 2.432 12.916 -13.964 1.00 86.31 167 LEU A O 1
ATOM 1333 N N . VAL A 1 168 ? 3.223 10.924 -13.311 1.00 87.81 168 VAL A N 1
ATOM 1334 C CA . VAL A 1 168 ? 4.587 11.408 -13.047 1.00 87.81 168 VAL A CA 1
ATOM 1335 C C . VAL A 1 168 ? 5.432 11.493 -14.317 1.00 87.81 168 VAL A C 1
ATOM 1337 O O . VAL A 1 168 ? 6.341 12.312 -14.372 1.00 87.81 168 VAL A O 1
ATOM 1340 N N . LEU A 1 169 ? 5.182 10.671 -15.332 1.00 87.81 169 LEU A N 1
ATOM 1341 C CA . LEU A 1 169 ? 6.028 10.576 -16.525 1.00 87.81 169 LEU A CA 1
ATOM 1342 C C . LEU A 1 169 ? 5.421 11.278 -17.752 1.00 87.81 169 LEU A C 1
ATOM 1344 O O . LEU A 1 169 ? 6.185 11.757 -18.585 1.00 87.81 169 LEU A O 1
ATOM 1348 N N . ASN A 1 170 ? 4.096 11.455 -17.827 1.00 88.62 170 ASN A N 1
ATOM 1349 C CA . ASN A 1 170 ? 3.429 12.189 -18.918 1.00 88.62 170 ASN A CA 1
ATOM 1350 C C . ASN A 1 170 ? 3.192 13.661 -18.550 1.00 88.62 170 ASN A C 1
ATOM 1352 O O . ASN A 1 170 ? 2.057 14.107 -18.408 1.00 88.62 170 ASN A O 1
ATOM 1356 N N . ARG A 1 171 ? 4.281 14.408 -18.343 1.00 82.56 171 ARG A N 1
ATOM 1357 C CA . ARG A 1 171 ? 4.252 15.797 -17.833 1.00 82.56 171 ARG A CA 1
ATOM 1358 C C . ARG A 1 171 ? 4.994 16.821 -18.692 1.00 82.56 171 ARG A C 1
ATOM 1360 O O . ARG A 1 171 ? 4.930 18.013 -18.406 1.00 82.56 171 ARG A O 1
ATOM 1367 N N . ASP A 1 172 ? 5.689 16.378 -19.736 1.00 81.19 172 ASP A N 1
ATOM 1368 C CA . ASP A 1 172 ? 6.383 17.284 -20.654 1.00 81.19 172 ASP A CA 1
ATOM 1369 C C . ASP A 1 172 ? 5.348 17.898 -21.615 1.00 81.19 172 ASP A C 1
ATOM 1371 O O . ASP A 1 172 ? 4.646 17.133 -22.278 1.00 81.19 172 ASP A O 1
ATOM 1375 N N . PRO A 1 173 ? 5.219 19.232 -21.721 1.00 76.81 173 PRO A N 1
ATOM 1376 C CA . PRO A 1 173 ? 4.247 19.846 -22.618 1.00 76.81 173 PRO A CA 1
ATOM 1377 C C . PRO A 1 173 ? 4.565 19.543 -24.087 1.00 76.81 173 PRO A C 1
ATOM 1379 O O . PRO A 1 173 ? 5.723 19.420 -24.510 1.00 76.81 173 PRO A O 1
ATOM 1382 N N . GLU A 1 174 ? 3.511 19.412 -24.879 1.00 72.81 174 GLU A N 1
ATOM 1383 C CA . GLU A 1 174 ? 3.582 19.289 -26.323 1.00 72.81 174 GLU A CA 1
ATOM 1384 C C . GLU A 1 174 ? 3.605 20.694 -26.936 1.00 72.81 174 GLU A C 1
ATOM 1386 O O . GLU A 1 174 ? 2.591 21.374 -27.032 1.00 72.81 174 GLU A O 1
ATOM 1391 N N . ASN A 1 175 ? 4.793 21.156 -27.333 1.00 61.88 175 ASN A N 1
ATOM 1392 C CA . ASN A 1 175 ? 5.039 22.527 -27.808 1.00 61.88 175 ASN A CA 1
ATOM 1393 C C . ASN A 1 175 ? 4.359 22.897 -29.149 1.00 61.88 175 ASN A C 1
ATOM 1395 O O . ASN A 1 175 ? 4.652 23.959 -29.687 1.00 61.88 175 ASN A O 1
ATOM 1399 N N . ASN A 1 176 ? 3.490 22.046 -29.703 1.00 57.84 176 ASN A N 1
ATOM 1400 C CA . ASN A 1 176 ? 2.937 22.188 -31.056 1.00 57.84 176 ASN A CA 1
ATOM 1401 C C . ASN A 1 176 ? 1.430 22.484 -31.102 1.00 57.84 176 ASN A C 1
ATOM 1403 O O . ASN A 1 176 ? 0.832 22.391 -32.171 1.00 57.84 176 ASN A O 1
ATOM 1407 N N . SER A 1 177 ? 0.787 22.813 -29.981 1.00 54.53 177 SER A N 1
ATOM 1408 C CA . SER A 1 177 ? -0.648 23.089 -29.991 1.00 54.53 177 SER A CA 1
ATOM 1409 C C . SER A 1 177 ? -0.934 24.595 -30.002 1.00 54.53 177 SER A C 1
ATOM 1411 O O . SER A 1 177 ? -0.846 25.239 -28.960 1.00 54.53 177 SER A O 1
ATOM 1413 N N . ASP A 1 178 ? -1.401 25.129 -31.135 1.00 59.28 178 ASP A N 1
ATOM 1414 C CA . ASP A 1 178 ? -2.066 26.449 -31.243 1.00 59.28 178 ASP A CA 1
ATOM 1415 C C . ASP A 1 178 ? -3.393 26.521 -30.443 1.00 59.28 178 ASP A C 1
ATOM 1417 O O . ASP A 1 178 ? -4.167 27.473 -30.534 1.00 59.28 178 ASP A O 1
ATOM 1421 N N . THR A 1 179 ? -3.702 25.492 -29.650 1.00 59.88 179 THR A N 1
ATOM 1422 C CA . THR A 1 179 ? -4.896 25.409 -28.815 1.00 59.88 179 THR A CA 1
ATOM 1423 C C . THR A 1 179 ? -4.635 25.947 -27.413 1.00 59.88 179 THR A C 1
ATOM 1425 O O . THR A 1 179 ? -3.636 25.610 -26.789 1.00 59.88 179 THR A O 1
ATOM 1428 N N . ALA A 1 180 ? -5.611 26.654 -26.838 1.00 65.00 180 ALA A N 1
ATOM 1429 C CA . ALA A 1 180 ? -5.577 27.140 -25.450 1.00 65.00 180 ALA A CA 1
ATOM 1430 C C . ALA A 1 180 ? -5.513 26.031 -24.368 1.00 65.00 180 ALA A C 1
ATOM 1432 O O . ALA A 1 180 ? -5.453 26.331 -23.177 1.00 65.00 180 ALA A O 1
ATOM 1433 N N . ARG A 1 181 ? -5.565 24.748 -24.753 1.00 65.00 181 ARG A N 1
ATOM 1434 C CA . ARG A 1 181 ? -5.449 23.600 -23.844 1.00 65.00 181 ARG A CA 1
ATOM 1435 C C . ARG A 1 181 ? -4.024 23.064 -23.873 1.00 65.00 181 ARG A C 1
ATOM 1437 O O . ARG A 1 181 ? -3.526 22.712 -24.934 1.00 65.00 181 ARG A O 1
ATOM 1444 N N . MET A 1 182 ? -3.406 22.960 -22.699 1.00 64.69 182 MET A N 1
ATOM 1445 C CA . MET A 1 182 ? -2.086 22.356 -22.544 1.00 64.69 182 MET A CA 1
ATOM 1446 C C . MET A 1 182 ? -2.183 20.837 -22.743 1.00 64.69 182 MET A C 1
ATOM 1448 O O . MET A 1 182 ? -2.899 20.159 -22.006 1.00 64.69 182 MET A O 1
ATOM 1452 N N . ILE A 1 183 ? -1.481 20.322 -23.752 1.00 71.62 183 ILE A N 1
ATOM 1453 C CA . ILE A 1 183 ? -1.376 18.891 -24.059 1.00 71.62 183 ILE A CA 1
ATOM 1454 C C . ILE A 1 183 ? -0.005 18.403 -23.579 1.00 71.62 183 ILE A C 1
ATOM 1456 O O . ILE A 1 183 ? 0.988 19.122 -23.697 1.00 71.62 183 ILE A O 1
ATOM 1460 N N . TYR A 1 184 ? 0.054 17.203 -23.004 1.00 77.94 184 TYR A N 1
ATOM 1461 C CA . TYR A 1 184 ? 1.294 16.593 -22.525 1.00 77.94 184 TYR A CA 1
ATOM 1462 C C . TYR A 1 184 ? 1.731 15.453 -23.440 1.00 77.94 184 TYR A C 1
ATOM 1464 O O . TYR A 1 184 ? 0.909 14.672 -23.916 1.00 77.94 184 TYR A O 1
ATOM 1472 N N . LYS A 1 185 ? 3.045 15.311 -23.622 1.00 79.69 185 LYS A N 1
ATOM 1473 C CA . LYS A 1 185 ? 3.651 14.187 -24.334 1.00 79.69 185 LYS A CA 1
ATOM 1474 C C . LYS A 1 185 ? 3.368 12.883 -23.591 1.00 79.69 185 LYS A C 1
ATOM 1476 O O . LYS A 1 185 ? 3.693 12.747 -22.410 1.00 79.69 185 LYS A O 1
ATOM 1481 N N . HIS A 1 186 ? 2.853 11.899 -24.319 1.00 81.88 186 HIS A N 1
ATOM 1482 C CA . HIS A 1 186 ? 2.588 10.556 -23.807 1.00 81.88 186 HIS A CA 1
ATOM 1483 C C . HIS A 1 186 ? 3.864 9.698 -23.837 1.00 81.88 186 HIS A C 1
ATOM 1485 O O . HIS A 1 186 ? 4.092 8.910 -24.750 1.00 81.88 186 HIS A O 1
ATOM 1491 N N . GLN A 1 187 ? 4.755 9.916 -22.866 1.00 86.69 187 GLN A N 1
ATOM 1492 C CA . GLN A 1 187 ? 6.046 9.217 -22.740 1.00 86.69 187 GLN A CA 1
ATOM 1493 C C . GLN A 1 187 ? 5.945 7.879 -22.002 1.00 86.69 187 GLN A C 1
ATOM 1495 O O . GLN A 1 187 ? 6.903 7.110 -21.994 1.00 86.69 187 GLN A O 1
ATOM 1500 N N . PHE A 1 188 ? 4.815 7.613 -21.363 1.00 90.50 188 PHE A N 1
ATOM 1501 C CA . PHE A 1 188 ? 4.530 6.407 -20.613 1.00 90.50 188 PHE A CA 1
ATOM 1502 C C . PHE A 1 188 ? 3.143 5.893 -21.000 1.00 90.50 188 PHE A C 1
ATOM 1504 O O . PHE A 1 188 ? 2.125 6.486 -20.638 1.00 90.50 188 PHE A O 1
ATOM 1511 N N . ASP A 1 189 ? 3.124 4.777 -21.725 1.00 90.00 189 ASP A N 1
ATOM 1512 C CA . ASP A 1 189 ? 1.926 4.073 -22.189 1.00 90.00 189 ASP A CA 1
ATOM 1513 C C . ASP A 1 189 ? 1.893 2.598 -21.761 1.00 90.00 189 ASP A C 1
ATOM 1515 O O . ASP A 1 189 ? 1.165 1.777 -22.322 1.00 90.00 189 ASP A O 1
ATOM 1519 N N . VAL A 1 190 ? 2.687 2.228 -20.757 1.00 90.38 190 VAL A N 1
ATOM 1520 C CA . VAL A 1 190 ? 2.620 0.879 -20.192 1.00 90.38 190 VAL A CA 1
ATOM 1521 C C . VAL A 1 190 ? 1.252 0.696 -19.536 1.00 90.38 190 VAL A C 1
ATOM 1523 O O . VAL A 1 190 ? 0.873 1.429 -18.618 1.00 90.38 190 VAL A O 1
ATOM 1526 N N . LYS A 1 191 ? 0.486 -0.286 -20.018 1.00 89.50 191 LYS A N 1
ATOM 1527 C CA . LYS A 1 191 ? -0.841 -0.592 -19.477 1.00 89.50 191 LYS A CA 1
ATOM 1528 C C . LYS A 1 191 ? -0.689 -1.300 -18.136 1.00 89.50 191 LYS A C 1
ATOM 1530 O O . LYS A 1 191 ? -0.128 -2.393 -18.064 1.00 89.50 191 LYS A O 1
ATOM 1535 N N . MET A 1 192 ? -1.220 -0.694 -17.080 1.00 89.69 192 MET A N 1
ATOM 1536 C CA . MET A 1 192 ? -1.179 -1.244 -15.726 1.00 89.69 192 MET A CA 1
ATOM 1537 C C . MET A 1 192 ? -2.575 -1.267 -15.121 1.00 89.69 192 MET A C 1
ATOM 1539 O O . MET A 1 192 ? -3.447 -0.466 -15.463 1.00 89.69 192 MET A O 1
ATOM 1543 N N . GLN A 1 193 ? -2.765 -2.175 -14.176 1.00 90.81 193 GLN A N 1
ATOM 1544 C CA . GLN A 1 193 ? -3.924 -2.177 -13.307 1.00 90.81 193 GLN A CA 1
ATOM 1545 C C . GLN A 1 193 ? -3.752 -1.137 -12.196 1.00 90.81 193 GLN A C 1
ATOM 1547 O O . GLN A 1 193 ? -2.644 -0.857 -11.739 1.00 90.81 193 GLN A O 1
ATOM 1552 N N . HIS A 1 194 ? -4.873 -0.602 -11.725 1.00 91.25 194 HIS A N 1
ATOM 1553 C CA . HIS A 1 194 ? -4.925 0.324 -10.601 1.00 91.25 194 HIS A CA 1
ATOM 1554 C C . HIS A 1 194 ? -5.926 -0.172 -9.562 1.00 91.25 194 HIS A C 1
ATOM 1556 O O . HIS A 1 194 ? -6.832 -0.948 -9.875 1.00 91.25 194 HIS A O 1
ATOM 1562 N N . ALA A 1 195 ? -5.789 0.312 -8.328 1.00 93.50 195 ALA A N 1
ATOM 1563 C CA . ALA A 1 195 ? -6.768 0.045 -7.287 1.00 93.50 195 ALA A CA 1
ATOM 1564 C C . ALA A 1 195 ? -8.123 0.660 -7.669 1.00 93.50 195 ALA A C 1
ATOM 1566 O O . ALA A 1 195 ? -8.277 1.879 -7.742 1.00 93.50 195 ALA A O 1
ATOM 1567 N N . THR A 1 196 ? -9.100 -0.201 -7.930 1.00 94.69 196 THR A N 1
ATOM 1568 C CA . THR A 1 196 ? -10.483 0.174 -8.225 1.00 94.69 196 THR A CA 1
ATOM 1569 C C . THR A 1 196 ? -11.321 0.218 -6.948 1.00 94.69 196 THR A C 1
ATOM 1571 O O . THR A 1 196 ? -10.964 -0.354 -5.918 1.00 94.69 196 THR A O 1
ATOM 1574 N N . ASP A 1 197 ? -12.507 0.817 -7.024 1.00 94.50 197 ASP A N 1
ATOM 1575 C CA . ASP A 1 197 ? -13.497 0.724 -5.944 1.00 94.50 197 ASP A CA 1
ATOM 1576 C C . ASP A 1 197 ? -13.857 -0.741 -5.610 1.00 94.50 197 ASP A C 1
ATOM 1578 O O . ASP A 1 197 ? -13.989 -1.105 -4.442 1.00 94.50 197 ASP A O 1
ATOM 1582 N N . SER A 1 198 ? -13.923 -1.619 -6.620 1.00 96.50 198 SER A N 1
ATOM 1583 C CA . SER A 1 198 ? -14.143 -3.057 -6.409 1.00 96.50 198 SER A CA 1
ATOM 1584 C C . SER A 1 198 ? -13.003 -3.729 -5.639 1.00 96.50 198 SER A C 1
ATOM 1586 O O . SER A 1 198 ? -13.271 -4.562 -4.772 1.00 96.50 198 SER A O 1
ATOM 1588 N N . PHE A 1 199 ? -11.749 -3.340 -5.895 1.00 97.12 199 PHE A N 1
ATOM 1589 C CA . PHE A 1 199 ? -10.601 -3.812 -5.124 1.00 97.12 199 PHE A CA 1
ATOM 1590 C C . PHE A 1 199 ? -10.739 -3.426 -3.651 1.00 97.12 199 PHE A C 1
ATOM 1592 O O . PHE A 1 199 ? -10.647 -4.291 -2.781 1.00 97.12 199 PHE A O 1
ATOM 1599 N N . TYR A 1 200 ? -11.021 -2.154 -3.365 1.00 97.56 200 TYR A N 1
ATOM 1600 C CA . TYR A 1 200 ? -11.130 -1.691 -1.986 1.00 97.56 200 TYR A CA 1
ATOM 1601 C C . TYR A 1 200 ? -12.323 -2.315 -1.247 1.00 97.56 200 TYR A C 1
ATOM 1603 O O . TYR A 1 200 ? -12.173 -2.746 -0.106 1.00 97.56 200 TYR A O 1
ATOM 1611 N N . LYS A 1 201 ? -13.478 -2.473 -1.907 1.00 96.56 201 LYS A N 1
ATOM 1612 C CA . LYS A 1 201 ? -14.627 -3.210 -1.346 1.00 96.56 201 LYS A CA 1
ATOM 1613 C C . LYS A 1 201 ? -14.267 -4.657 -1.010 1.00 96.56 201 LYS A C 1
ATOM 1615 O O . LYS A 1 201 ? -14.627 -5.147 0.059 1.00 96.56 201 LYS A O 1
ATOM 1620 N N . SER A 1 202 ? -13.525 -5.330 -1.892 1.00 97.06 202 SER A N 1
ATOM 1621 C CA . SER A 1 202 ? -13.024 -6.679 -1.620 1.00 97.06 202 SER A CA 1
ATOM 1622 C C . SER A 1 202 ? -12.050 -6.694 -0.440 1.00 97.06 202 SER A C 1
ATOM 1624 O O . SER A 1 202 ? -12.110 -7.618 0.367 1.00 97.06 202 SER A O 1
ATOM 1626 N N . ALA A 1 203 ? -11.174 -5.693 -0.323 1.00 97.69 203 ALA A N 1
ATOM 1627 C CA . ALA A 1 203 ? -10.237 -5.575 0.790 1.00 97.69 203 ALA A CA 1
ATOM 1628 C C . ALA A 1 203 ? -10.979 -5.397 2.126 1.00 97.69 203 ALA A C 1
ATOM 1630 O O . ALA A 1 203 ? -10.662 -6.100 3.082 1.00 97.69 203 ALA A O 1
ATOM 1631 N N . VAL A 1 204 ? -12.015 -4.547 2.178 1.00 97.06 204 VAL A N 1
ATOM 1632 C CA . VAL A 1 204 ? -12.892 -4.409 3.360 1.00 97.06 204 VAL A CA 1
ATOM 1633 C C . VAL A 1 204 ? -13.529 -5.749 3.730 1.00 97.06 204 VAL A C 1
ATOM 1635 O O . VAL A 1 204 ? -13.492 -6.140 4.893 1.00 97.06 204 VAL A O 1
ATOM 1638 N N . GLY A 1 205 ? -14.074 -6.485 2.755 1.00 95.56 205 GLY A N 1
ATOM 1639 C CA . GLY A 1 205 ? -14.695 -7.790 3.008 1.00 95.56 205 GLY A CA 1
ATOM 1640 C C . GLY A 1 205 ? -13.721 -8.819 3.594 1.00 95.56 205 GLY A C 1
ATOM 1641 O O . GLY A 1 205 ? -14.078 -9.556 4.512 1.00 95.56 205 GLY A O 1
ATOM 1642 N N . VAL A 1 206 ? -12.476 -8.832 3.107 1.00 96.00 206 VAL A N 1
ATOM 1643 C CA . VAL A 1 206 ? -11.414 -9.688 3.653 1.00 96.00 206 VAL A CA 1
ATOM 1644 C C . VAL A 1 206 ? -11.011 -9.253 5.056 1.00 96.00 206 VAL A C 1
ATOM 1646 O O . VAL A 1 206 ? -10.848 -10.110 5.916 1.00 96.00 206 VAL A O 1
ATOM 1649 N N . ALA A 1 207 ? -10.859 -7.952 5.301 1.00 94.19 207 ALA A N 1
ATOM 1650 C CA . ALA A 1 207 ? -10.549 -7.464 6.636 1.00 94.19 207 ALA A CA 1
ATOM 1651 C C . ALA A 1 207 ? -11.662 -7.831 7.623 1.00 94.19 207 ALA A C 1
ATOM 1653 O O . ALA A 1 207 ? -11.349 -8.228 8.732 1.00 94.19 207 ALA A O 1
ATOM 1654 N N . ALA A 1 208 ? -12.935 -7.774 7.224 1.00 89.50 208 ALA A N 1
ATOM 1655 C CA . ALA A 1 208 ? -14.058 -8.095 8.100 1.00 89.50 208 ALA A CA 1
ATOM 1656 C C . ALA A 1 208 ? -14.186 -9.595 8.425 1.00 89.50 208 ALA A C 1
ATOM 1658 O O . ALA A 1 208 ? -14.422 -9.937 9.575 1.00 89.50 208 ALA A O 1
ATOM 1659 N N . ASN A 1 209 ? -14.059 -10.488 7.432 1.00 85.69 209 ASN A N 1
ATOM 1660 C CA . ASN A 1 209 ? -14.424 -11.908 7.599 1.00 85.69 209 ASN A CA 1
ATOM 1661 C C . ASN A 1 209 ? -13.473 -12.909 6.910 1.00 85.69 209 ASN A C 1
ATOM 1663 O O . ASN A 1 209 ? -13.787 -14.095 6.817 1.00 85.69 209 ASN A O 1
ATOM 1667 N N . GLY A 1 210 ? -12.355 -12.454 6.346 1.00 88.75 210 GLY A N 1
ATOM 1668 C CA . GLY A 1 210 ? -11.459 -13.275 5.530 1.00 88.75 210 GLY A CA 1
ATOM 1669 C C . GLY A 1 210 ? -10.102 -13.561 6.171 1.00 88.75 210 GLY A C 1
ATOM 1670 O O . GLY A 1 210 ? -9.763 -13.082 7.249 1.00 88.75 210 GLY A O 1
ATOM 1671 N N . ASP A 1 211 ? -9.279 -14.326 5.449 1.00 94.25 211 ASP A N 1
ATOM 1672 C CA . ASP A 1 211 ? -7.873 -14.540 5.802 1.00 94.25 211 ASP A CA 1
ATOM 1673 C C . ASP A 1 211 ? -7.032 -13.333 5.358 1.00 94.25 211 ASP A C 1
ATOM 1675 O O . ASP A 1 211 ? -6.540 -13.253 4.222 1.00 94.25 211 ASP A O 1
ATOM 1679 N N . LEU A 1 212 ? -6.891 -12.377 6.278 1.00 95.94 212 LEU A N 1
ATOM 1680 C CA . LEU A 1 212 ? -6.129 -11.149 6.073 1.00 95.94 212 LEU A CA 1
ATOM 1681 C C . LEU A 1 212 ? -4.658 -11.431 5.736 1.00 95.94 212 LEU A C 1
ATOM 1683 O O . LEU A 1 212 ? -4.106 -10.811 4.826 1.00 95.94 212 LEU A O 1
ATOM 1687 N N . GLY A 1 213 ? -4.026 -12.392 6.414 1.00 96.94 213 GLY A N 1
ATOM 1688 C CA . GLY A 1 213 ? -2.618 -12.726 6.192 1.00 96.94 213 GLY A CA 1
ATOM 1689 C C . GLY A 1 213 ? -2.372 -13.284 4.789 1.00 96.94 213 GLY A C 1
ATOM 1690 O O . GLY A 1 213 ? -1.430 -12.876 4.103 1.00 96.94 213 GLY A O 1
ATOM 1691 N N . LYS A 1 214 ? -3.242 -14.183 4.315 1.00 97.31 214 LYS A N 1
ATOM 1692 C CA . LYS A 1 214 ? -3.187 -14.711 2.942 1.00 97.31 214 LYS A CA 1
ATOM 1693 C C . LYS A 1 214 ? -3.416 -13.616 1.908 1.00 97.31 214 LYS A C 1
ATOM 1695 O O . LYS A 1 214 ? -2.733 -13.602 0.883 1.00 97.31 214 LYS A O 1
ATOM 1700 N N . PHE A 1 215 ? -4.345 -12.700 2.167 1.00 97.88 215 PHE A N 1
ATOM 1701 C CA . PHE A 1 215 ? -4.581 -11.562 1.285 1.00 97.88 215 PHE A CA 1
ATOM 1702 C C . PHE A 1 215 ? -3.364 -10.637 1.204 1.00 97.88 215 PHE A C 1
ATOM 1704 O O . PHE A 1 215 ? -2.914 -10.343 0.100 1.00 97.88 215 PHE A O 1
ATOM 1711 N N . LEU A 1 216 ? -2.776 -10.249 2.339 1.00 97.44 216 LEU A N 1
ATOM 1712 C CA . LEU A 1 216 ? -1.602 -9.372 2.376 1.00 97.44 216 LEU A CA 1
ATOM 1713 C C . LEU A 1 216 ? -0.388 -9.995 1.674 1.00 97.44 216 LEU A C 1
ATOM 1715 O O . LEU A 1 216 ? 0.240 -9.322 0.859 1.00 97.44 216 LEU A O 1
ATOM 1719 N N . ARG A 1 217 ? -0.116 -11.294 1.879 1.00 96.62 217 ARG A N 1
ATOM 1720 C CA . ARG A 1 217 ? 0.923 -12.020 1.118 1.00 96.62 217 ARG A CA 1
ATOM 1721 C C . ARG A 1 217 ? 0.650 -12.021 -0.385 1.00 96.62 217 ARG A C 1
ATOM 1723 O O . ARG A 1 217 ? 1.575 -11.888 -1.176 1.00 96.62 217 ARG A O 1
ATOM 1730 N N . LYS A 1 218 ? -0.617 -12.145 -0.798 1.00 95.94 218 LYS A N 1
ATOM 1731 C CA . LYS A 1 218 ? -0.995 -12.101 -2.220 1.00 95.94 218 LYS A CA 1
ATOM 1732 C C . LYS A 1 218 ? -0.718 -10.732 -2.852 1.00 95.94 218 LYS A C 1
ATOM 1734 O O . LYS A 1 218 ? -0.422 -10.708 -4.045 1.00 95.94 218 LYS A O 1
ATOM 1739 N N . MET A 1 219 ? -0.842 -9.644 -2.085 1.00 95.62 219 MET A N 1
ATOM 1740 C CA . MET A 1 219 ? -0.604 -8.274 -2.558 1.00 95.62 219 MET A CA 1
ATOM 1741 C C . MET A 1 219 ? 0.880 -7.946 -2.736 1.00 95.62 219 MET A C 1
ATOM 1743 O O . MET A 1 219 ? 1.191 -6.976 -3.416 1.00 95.62 219 MET A O 1
ATOM 1747 N N . GLN A 1 220 ? 1.790 -8.702 -2.115 1.00 94.06 220 GLN A N 1
ATOM 1748 C CA . GLN A 1 220 ? 3.221 -8.427 -2.216 1.00 94.06 220 GLN A CA 1
ATOM 1749 C C . GLN A 1 220 ? 3.743 -8.618 -3.653 1.00 94.06 220 GLN A C 1
ATOM 1751 O O . GLN A 1 220 ? 3.249 -9.490 -4.380 1.00 94.06 220 GLN A O 1
ATOM 1756 N N . PRO A 1 221 ? 4.762 -7.842 -4.070 1.00 92.25 221 PRO A N 1
ATOM 1757 C CA . PRO A 1 221 ? 5.341 -7.955 -5.404 1.00 92.25 221 PRO A CA 1
ATOM 1758 C C . PRO A 1 221 ? 5.915 -9.352 -5.650 1.00 92.25 221 PRO A C 1
ATOM 1760 O O . PRO A 1 221 ? 6.707 -9.864 -4.863 1.00 92.25 221 PRO A O 1
ATOM 1763 N N . LYS A 1 222 ? 5.533 -9.968 -6.773 1.00 86.56 222 LYS A N 1
ATOM 1764 C CA . LYS A 1 222 ? 5.899 -11.361 -7.096 1.00 86.56 222 LYS A CA 1
ATOM 1765 C C . LYS A 1 222 ? 7.109 -11.490 -8.017 1.00 86.56 222 LYS A C 1
ATOM 1767 O O . LYS A 1 222 ? 7.632 -12.589 -8.187 1.00 86.56 222 LYS A O 1
ATOM 1772 N N . ARG A 1 223 ? 7.548 -10.389 -8.637 1.00 87.62 223 ARG A N 1
ATOM 1773 C CA . ARG A 1 223 ? 8.667 -10.406 -9.589 1.00 87.62 223 ARG A CA 1
ATOM 1774 C C . ARG A 1 223 ? 9.948 -10.825 -8.870 1.00 87.62 223 ARG A C 1
ATOM 1776 O O . ARG A 1 223 ? 10.325 -10.206 -7.878 1.00 87.62 223 ARG A O 1
ATOM 1783 N N . LYS A 1 224 ? 10.683 -11.795 -9.423 1.00 89.31 224 LYS A N 1
ATOM 1784 C CA . LYS A 1 224 ? 11.981 -12.250 -8.873 1.00 89.31 224 LYS A CA 1
ATOM 1785 C C . LYS A 1 224 ? 12.984 -11.102 -8.710 1.00 89.31 224 LYS A C 1
ATOM 1787 O O . LYS A 1 224 ? 13.779 -11.100 -7.774 1.00 89.31 224 LYS A O 1
ATOM 1792 N N . LEU A 1 225 ? 12.934 -10.117 -9.611 1.00 91.38 225 LEU A N 1
ATOM 1793 C CA . LEU A 1 225 ? 13.769 -8.919 -9.544 1.00 91.38 225 LEU A CA 1
ATOM 1794 C C . LEU A 1 225 ? 13.515 -8.104 -8.268 1.00 91.38 225 LEU A C 1
ATOM 1796 O O . LEU A 1 225 ? 14.470 -7.601 -7.686 1.00 91.38 225 LEU A O 1
ATOM 1800 N N . TYR A 1 226 ? 12.267 -8.017 -7.797 1.00 94.94 226 TYR A N 1
ATOM 1801 C CA . TYR A 1 226 ? 11.936 -7.271 -6.583 1.00 94.94 226 TYR A CA 1
ATOM 1802 C C . TYR A 1 226 ? 12.679 -7.824 -5.363 1.00 94.94 226 TYR A C 1
ATOM 1804 O O . TYR A 1 226 ? 13.291 -7.053 -4.634 1.00 94.94 226 TYR A O 1
ATOM 1812 N N . ALA A 1 227 ? 12.701 -9.150 -5.187 1.00 93.94 227 ALA A N 1
ATOM 1813 C CA . ALA A 1 227 ? 13.407 -9.790 -4.075 1.00 93.94 227 ALA A CA 1
ATOM 1814 C C . ALA A 1 227 ? 14.916 -9.484 -4.095 1.00 93.94 227 ALA A C 1
ATOM 1816 O O . ALA A 1 227 ? 15.488 -9.118 -3.072 1.00 93.94 227 ALA A O 1
ATOM 1817 N N . LYS A 1 228 ? 15.545 -9.532 -5.278 1.00 95.88 228 LYS A N 1
ATOM 1818 C CA . LYS A 1 228 ? 16.964 -9.164 -5.445 1.00 95.88 228 LYS A CA 1
ATOM 1819 C C . LYS A 1 228 ? 17.225 -7.690 -5.131 1.00 95.88 228 LYS A C 1
ATOM 1821 O O . LYS A 1 228 ? 18.249 -7.350 -4.546 1.00 95.88 228 LYS A O 1
ATOM 1826 N N . LEU A 1 229 ? 16.319 -6.802 -5.542 1.00 96.75 229 LEU A N 1
ATOM 1827 C CA . LEU A 1 229 ? 16.427 -5.374 -5.245 1.00 96.75 229 LEU A CA 1
ATOM 1828 C C . LEU A 1 229 ? 16.225 -5.093 -3.754 1.00 96.75 229 LEU A C 1
ATOM 1830 O O . LEU A 1 229 ? 16.916 -4.239 -3.212 1.00 96.75 229 LEU A O 1
ATOM 1834 N N . GLN A 1 230 ? 15.334 -5.829 -3.091 1.00 96.25 230 GLN A N 1
ATOM 1835 C CA . GLN A 1 230 ? 15.123 -5.727 -1.652 1.00 96.25 230 GLN A CA 1
ATOM 1836 C C . GLN A 1 230 ? 16.361 -6.178 -0.866 1.00 96.25 230 GLN A C 1
ATOM 1838 O O . GLN A 1 230 ? 16.820 -5.462 0.019 1.00 96.25 230 GLN A O 1
ATOM 1843 N N . GLU A 1 231 ? 16.965 -7.308 -1.240 1.00 95.94 231 GLU A N 1
ATOM 1844 C CA . GLU A 1 231 ? 18.242 -7.758 -0.670 1.00 95.94 231 GLU A CA 1
ATOM 1845 C C . GLU A 1 231 ? 19.349 -6.714 -0.885 1.00 95.94 231 GLU A C 1
ATOM 1847 O O . GLU A 1 231 ? 20.073 -6.357 0.047 1.00 95.94 231 GLU A O 1
ATOM 1852 N N . ARG A 1 232 ? 19.437 -6.151 -2.100 1.00 96.19 232 ARG A N 1
ATOM 1853 C CA . ARG A 1 232 ? 20.380 -5.070 -2.419 1.00 96.19 232 ARG A CA 1
ATOM 1854 C C . ARG A 1 232 ? 20.150 -3.844 -1.533 1.00 96.19 232 ARG A C 1
ATOM 1856 O O . ARG A 1 232 ? 21.124 -3.298 -1.017 1.00 96.19 232 ARG A O 1
ATOM 1863 N N . LEU A 1 233 ? 18.898 -3.420 -1.356 1.00 96.19 233 LEU A N 1
ATOM 1864 C CA . LEU A 1 233 ? 18.522 -2.285 -0.510 1.00 96.19 233 LEU A CA 1
ATOM 1865 C C . LEU A 1 233 ? 18.968 -2.508 0.941 1.00 96.19 233 LEU A C 1
ATOM 1867 O O . LEU A 1 233 ? 19.609 -1.640 1.531 1.00 96.19 233 LEU A O 1
ATOM 1871 N N . ASN A 1 234 ? 18.702 -3.701 1.471 1.00 95.62 234 ASN A N 1
ATOM 1872 C CA . ASN A 1 234 ? 18.981 -4.070 2.859 1.00 95.62 234 ASN A CA 1
ATOM 1873 C C . ASN A 1 234 ? 20.460 -4.401 3.124 1.00 95.62 234 ASN A C 1
ATOM 1875 O O . ASN A 1 234 ? 20.846 -4.615 4.269 1.00 95.62 234 ASN A O 1
ATOM 1879 N N . SER A 1 235 ? 21.314 -4.406 2.095 1.00 94.81 235 SER A N 1
ATOM 1880 C CA . SER A 1 235 ? 22.751 -4.674 2.247 1.00 94.81 235 SER A CA 1
ATOM 1881 C C . SER A 1 235 ? 23.507 -3.611 3.056 1.00 94.81 235 SER A C 1
ATOM 1883 O O . SER A 1 235 ? 24.621 -3.880 3.506 1.00 94.81 235 SER A O 1
ATOM 1885 N N . GLY A 1 236 ? 22.946 -2.402 3.199 1.00 88.06 236 GLY A N 1
ATOM 1886 C CA . GLY A 1 236 ? 23.557 -1.279 3.923 1.00 88.06 236 GLY A CA 1
ATOM 1887 C C . GLY A 1 236 ? 24.803 -0.678 3.258 1.00 88.06 236 GLY A C 1
ATOM 1888 O O . GLY A 1 236 ? 25.490 0.133 3.869 1.00 88.06 236 GLY A O 1
ATOM 1889 N N . LYS A 1 237 ? 25.119 -1.078 2.019 1.00 93.56 237 LYS A N 1
ATOM 1890 C CA . LYS A 1 237 ? 26.359 -0.707 1.306 1.00 93.56 237 LYS A CA 1
ATOM 1891 C C . LYS A 1 237 ? 26.154 0.302 0.174 1.00 93.56 237 LYS A C 1
ATOM 1893 O O . LYS A 1 237 ? 27.100 0.604 -0.545 1.00 93.56 237 LYS A O 1
ATOM 1898 N N . LEU A 1 238 ? 24.922 0.758 -0.039 1.00 94.94 238 LEU A N 1
ATOM 1899 C CA . LEU A 1 238 ? 24.573 1.607 -1.175 1.00 94.94 238 LEU A CA 1
ATOM 1900 C C . LEU A 1 238 ? 24.924 3.067 -0.896 1.00 94.94 238 LEU A C 1
ATOM 1902 O O . LEU A 1 238 ? 24.630 3.578 0.182 1.00 94.94 238 LEU A O 1
ATOM 1906 N N . SER A 1 239 ? 25.477 3.751 -1.895 1.00 96.19 239 SER A N 1
ATOM 1907 C CA . SER A 1 239 ? 25.465 5.218 -1.913 1.00 96.19 239 SER A CA 1
ATOM 1908 C C . SER A 1 239 ? 24.032 5.751 -2.041 1.00 96.19 239 SER A C 1
ATOM 1910 O O . SER A 1 239 ? 23.144 5.043 -2.522 1.00 96.19 239 SER A O 1
ATOM 1912 N N . ASP A 1 240 ? 23.804 7.022 -1.701 1.00 94.81 240 ASP A N 1
ATOM 1913 C CA . ASP A 1 240 ? 22.480 7.654 -1.807 1.00 94.81 240 ASP A CA 1
ATOM 1914 C C . ASP A 1 240 ? 21.862 7.494 -3.207 1.00 94.81 240 ASP A C 1
ATOM 1916 O O . ASP A 1 240 ? 20.697 7.125 -3.353 1.00 94.81 240 ASP A O 1
ATOM 1920 N N . SER A 1 241 ? 22.656 7.709 -4.261 1.00 95.19 241 SER A N 1
ATOM 1921 C CA . SER A 1 241 ? 22.198 7.578 -5.652 1.00 95.19 241 SER A CA 1
ATOM 1922 C C . SER A 1 241 ? 21.769 6.146 -5.992 1.00 95.19 241 SER A C 1
ATOM 1924 O O . SER A 1 241 ? 20.716 5.921 -6.602 1.00 95.19 241 SER A O 1
ATOM 1926 N N . GLU A 1 242 ? 22.551 5.153 -5.566 1.00 96.00 242 GLU A N 1
ATOM 1927 C CA . GLU A 1 242 ? 22.210 3.744 -5.765 1.00 96.00 242 GLU A CA 1
ATOM 1928 C C . GLU A 1 242 ? 20.989 3.336 -4.947 1.00 96.00 242 GLU A C 1
ATOM 1930 O O . GLU A 1 242 ? 20.179 2.534 -5.418 1.00 96.00 242 GLU A O 1
ATOM 1935 N N . TRP A 1 243 ? 20.834 3.900 -3.751 1.00 95.25 243 TRP A N 1
ATOM 1936 C CA . TRP A 1 243 ? 19.680 3.682 -2.894 1.00 95.25 243 TRP A CA 1
ATOM 1937 C C . TRP A 1 243 ? 18.399 4.198 -3.564 1.00 95.25 243 TRP A C 1
ATOM 1939 O O . TRP A 1 243 ? 17.471 3.418 -3.790 1.00 95.25 243 TRP A O 1
ATOM 1949 N N . TYR A 1 244 ? 18.380 5.457 -4.024 1.00 95.00 244 TYR A N 1
ATOM 1950 C CA . TYR A 1 244 ? 17.239 6.020 -4.760 1.00 95.00 244 TYR A CA 1
ATOM 1951 C C . TYR A 1 244 ? 16.946 5.262 -6.059 1.00 95.00 244 TYR A C 1
ATOM 1953 O O . TYR A 1 244 ? 15.782 5.014 -6.388 1.00 95.00 244 TYR A O 1
ATOM 1961 N N . THR A 1 245 ? 17.985 4.849 -6.787 1.00 95.06 245 THR A N 1
ATOM 1962 C CA . THR A 1 245 ? 17.832 4.056 -8.016 1.00 95.06 245 THR A CA 1
ATOM 1963 C C . THR A 1 245 ? 17.230 2.682 -7.720 1.00 95.06 245 THR A C 1
ATOM 1965 O O . THR A 1 245 ? 16.353 2.215 -8.451 1.00 95.06 245 THR A O 1
ATOM 1968 N N . THR A 1 246 ? 17.661 2.036 -6.635 1.00 96.25 246 THR A N 1
ATOM 1969 C CA . THR A 1 246 ? 17.120 0.743 -6.192 1.00 96.25 246 THR A CA 1
ATOM 1970 C C . THR A 1 246 ? 15.642 0.887 -5.842 1.00 96.25 246 THR A C 1
ATOM 1972 O O . THR A 1 246 ? 14.829 0.128 -6.368 1.00 96.25 246 THR A O 1
ATOM 1975 N N . LEU A 1 247 ? 15.260 1.918 -5.080 1.00 95.88 247 LEU A N 1
ATOM 1976 C CA . LEU A 1 247 ? 13.856 2.180 -4.753 1.00 95.88 247 LEU A CA 1
ATOM 1977 C C . LEU A 1 247 ? 12.983 2.460 -5.973 1.00 95.88 247 LEU A C 1
ATOM 1979 O O . LEU A 1 247 ? 11.889 1.906 -6.074 1.00 95.88 247 LEU A O 1
ATOM 1983 N N . CYS A 1 248 ? 13.460 3.270 -6.922 1.00 95.00 248 CYS A N 1
ATOM 1984 C CA . CYS A 1 248 ? 12.723 3.531 -8.160 1.00 95.00 248 CYS A CA 1
ATOM 1985 C C . CYS A 1 248 ? 12.444 2.234 -8.934 1.00 95.00 248 CYS A C 1
ATOM 1987 O O . CYS A 1 248 ? 11.351 2.048 -9.467 1.00 95.00 248 CYS A O 1
ATOM 1989 N N . ASN A 1 249 ? 13.416 1.318 -8.988 1.00 94.94 249 ASN A N 1
ATOM 1990 C CA . ASN A 1 249 ? 13.239 0.033 -9.664 1.00 94.94 249 ASN A CA 1
ATOM 1991 C C . ASN A 1 249 ? 12.378 -0.952 -8.856 1.00 94.94 249 ASN A C 1
ATOM 1993 O O . ASN A 1 249 ? 11.620 -1.715 -9.454 1.00 94.94 249 ASN A O 1
ATOM 1997 N N . MET A 1 250 ? 12.428 -0.912 -7.520 1.00 96.38 250 MET A N 1
ATOM 1998 C CA . MET A 1 250 ? 11.492 -1.665 -6.677 1.00 96.38 250 MET A CA 1
ATOM 1999 C C . MET A 1 250 ? 10.059 -1.199 -6.908 1.00 96.38 250 MET A C 1
ATOM 2001 O O . MET A 1 250 ? 9.174 -2.033 -7.064 1.00 96.38 250 MET A O 1
ATOM 2005 N N . GLU A 1 251 ? 9.838 0.114 -6.991 1.00 95.81 251 GLU A N 1
ATOM 2006 C CA . GLU A 1 251 ? 8.527 0.694 -7.274 1.00 95.81 251 GLU A CA 1
ATOM 2007 C C . GLU A 1 251 ? 8.005 0.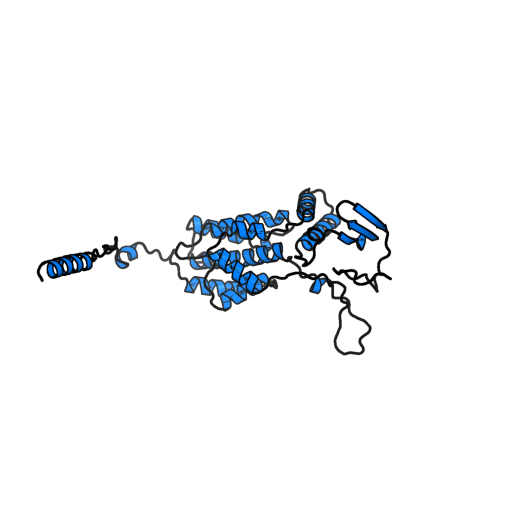285 -8.654 1.00 95.81 251 GLU A C 1
ATOM 2009 O O . GLU A 1 251 ? 6.871 -0.172 -8.761 1.00 95.81 251 GLU A O 1
ATOM 2014 N N . ARG A 1 252 ? 8.859 0.318 -9.686 1.00 92.50 252 ARG A N 1
ATOM 2015 C CA . ARG A 1 252 ? 8.540 -0.229 -11.017 1.00 92.50 252 ARG A CA 1
ATOM 2016 C C . ARG A 1 252 ? 8.097 -1.689 -10.966 1.00 92.50 252 ARG A C 1
ATOM 2018 O O . ARG A 1 252 ? 7.152 -2.067 -11.643 1.00 92.50 252 ARG A O 1
ATOM 2025 N N . CYS A 1 253 ? 8.731 -2.510 -10.129 1.00 92.81 253 CYS A N 1
ATOM 2026 C CA . CYS A 1 253 ? 8.340 -3.913 -9.977 1.00 92.81 253 CYS A CA 1
ATOM 2027 C C . CYS A 1 253 ? 6.956 -4.103 -9.327 1.00 92.81 253 CYS A C 1
ATOM 2029 O O . CYS A 1 253 ? 6.394 -5.193 -9.457 1.00 92.81 253 CYS A O 1
ATOM 2031 N N . ARG A 1 254 ? 6.416 -3.087 -8.633 1.00 94.00 254 ARG A N 1
ATOM 2032 C CA . ARG A 1 254 ? 5.057 -3.101 -8.055 1.00 94.00 254 ARG A CA 1
ATOM 2033 C C . ARG A 1 254 ? 3.980 -2.729 -9.065 1.00 94.00 254 ARG A C 1
ATOM 2035 O O . ARG A 1 254 ? 2.805 -2.987 -8.820 1.00 94.00 254 ARG A O 1
ATOM 2042 N N . TRP A 1 255 ? 4.358 -2.110 -10.183 1.00 91.56 255 TRP A N 1
ATOM 2043 C CA . TRP A 1 255 ? 3.410 -1.766 -11.230 1.00 91.56 255 TRP A CA 1
ATOM 2044 C C . TRP A 1 255 ? 2.868 -3.058 -11.836 1.00 91.56 255 TRP A C 1
ATOM 2046 O O . TRP A 1 255 ? 3.587 -3.867 -12.433 1.00 91.56 255 TRP A O 1
ATOM 2056 N N . ASN A 1 256 ? 1.579 -3.278 -11.601 1.00 87.50 256 ASN A N 1
ATOM 2057 C CA . ASN A 1 256 ? 0.854 -4.462 -12.033 1.00 87.50 256 ASN A CA 1
ATOM 2058 C C . ASN A 1 256 ? 0.504 -4.322 -13.514 1.00 87.50 256 ASN A C 1
ATOM 2060 O O . ASN A 1 256 ? -0.618 -3.986 -13.894 1.00 87.50 256 ASN A O 1
ATOM 2064 N N . GLU A 1 257 ? 1.541 -4.468 -14.331 1.00 87.44 257 GLU A N 1
ATOM 2065 C CA . GLU A 1 257 ? 1.500 -4.402 -15.785 1.00 87.44 257 GLU A CA 1
ATOM 2066 C C . GLU A 1 257 ? 0.639 -5.541 -16.335 1.00 87.44 257 GLU A C 1
ATOM 2068 O O . GLU A 1 257 ? 0.721 -6.683 -15.882 1.00 87.44 257 GLU A O 1
ATOM 2073 N N . ALA A 1 258 ? -0.199 -5.226 -17.323 1.00 81.00 258 ALA A N 1
ATOM 2074 C CA . ALA A 1 258 ? -1.099 -6.205 -17.929 1.00 81.00 258 ALA A CA 1
ATOM 2075 C C . ALA A 1 258 ? -0.340 -7.306 -18.689 1.00 81.00 258 ALA A C 1
ATOM 2077 O O . ALA A 1 258 ? -0.792 -8.449 -18.735 1.00 81.00 258 ALA A O 1
ATOM 2078 N N . LEU A 1 259 ? 0.815 -6.958 -19.260 1.00 79.62 259 LEU A N 1
ATOM 2079 C CA . LEU A 1 259 ? 1.699 -7.869 -19.970 1.00 79.62 259 LEU A CA 1
ATOM 2080 C C . LEU A 1 259 ? 3.082 -7.813 -19.320 1.00 79.62 259 LEU A C 1
ATOM 2082 O O . LEU A 1 259 ? 3.696 -6.751 -19.263 1.00 79.62 259 LEU A O 1
ATOM 2086 N N . ILE A 1 260 ? 3.552 -8.958 -18.833 1.00 79.31 260 ILE A N 1
ATOM 2087 C CA . ILE A 1 260 ? 4.875 -9.119 -18.226 1.00 79.31 260 ILE A CA 1
ATOM 2088 C C . ILE A 1 260 ? 5.645 -10.210 -18.958 1.00 79.31 260 ILE A C 1
ATOM 2090 O O . ILE A 1 260 ? 5.051 -11.160 -19.464 1.00 79.31 260 ILE A O 1
ATOM 2094 N N . GLU A 1 261 ? 6.968 -10.083 -18.961 1.00 80.12 261 GLU A N 1
ATOM 2095 C CA . GLU A 1 261 ? 7.898 -11.020 -19.603 1.00 80.12 261 GLU A CA 1
ATOM 2096 C C . GLU A 1 261 ? 7.660 -12.474 -19.177 1.00 80.12 261 GLU A C 1
ATOM 2098 O O . GLU A 1 261 ? 7.633 -13.363 -20.020 1.00 80.12 261 GLU A O 1
ATOM 2103 N N . ASP A 1 262 ? 7.386 -12.701 -17.887 1.00 77.25 262 ASP A N 1
ATOM 2104 C CA . ASP A 1 262 ? 7.144 -14.034 -17.317 1.00 77.25 262 ASP A CA 1
ATOM 2105 C C . ASP A 1 262 ? 5.943 -14.767 -17.954 1.00 77.25 262 ASP A C 1
ATOM 2107 O O . ASP A 1 262 ? 5.854 -15.991 -17.863 1.00 77.25 262 ASP A O 1
ATOM 2111 N N . ASN A 1 263 ? 5.025 -14.039 -18.601 1.00 80.62 263 ASN A N 1
ATOM 2112 C CA . ASN A 1 263 ? 3.847 -14.601 -19.268 1.00 80.62 263 ASN A CA 1
ATOM 2113 C C . ASN A 1 263 ? 4.058 -14.825 -20.777 1.00 80.62 263 ASN A C 1
ATOM 2115 O O . ASN A 1 263 ? 3.156 -15.328 -21.448 1.00 80.62 263 ASN A O 1
ATOM 2119 N N . CYS A 1 264 ? 5.217 -14.450 -21.322 1.00 83.75 264 CYS A N 1
ATOM 2120 C CA . CYS A 1 264 ? 5.502 -14.488 -22.752 1.00 83.75 264 CYS A CA 1
ATOM 2121 C C . CYS A 1 264 ? 6.592 -15.522 -23.055 1.00 83.75 264 CYS A C 1
ATOM 2123 O O . CYS A 1 264 ? 7.708 -15.425 -22.558 1.00 83.75 264 CYS A O 1
ATOM 2125 N N . GLN A 1 265 ? 6.313 -16.479 -23.943 1.00 85.69 265 GLN A N 1
ATOM 2126 C CA . GLN A 1 265 ? 7.340 -17.423 -24.410 1.00 85.69 265 GLN A CA 1
ATOM 2127 C C . GLN A 1 265 ? 8.404 -16.734 -25.282 1.00 85.69 265 GLN A C 1
ATOM 2129 O O . GLN A 1 265 ? 9.576 -17.114 -25.259 1.00 85.69 265 GLN A O 1
ATOM 2134 N N . LYS A 1 266 ? 7.983 -15.724 -26.050 1.00 92.75 266 LYS A N 1
ATOM 2135 C CA . LYS A 1 266 ? 8.819 -14.974 -26.983 1.00 92.75 266 LYS A CA 1
ATOM 2136 C C . LYS A 1 266 ? 8.517 -13.489 -26.868 1.00 92.75 266 LYS A C 1
ATOM 2138 O O . LYS A 1 266 ? 7.359 -13.093 -26.988 1.00 92.75 266 LYS A O 1
ATOM 2143 N N . TYR A 1 267 ? 9.535 -12.676 -26.619 1.00 93.38 267 TYR A N 1
ATOM 2144 C CA . TYR A 1 267 ? 9.367 -11.240 -26.402 1.00 93.38 267 TYR A CA 1
ATOM 2145 C C . TYR A 1 267 ? 10.643 -10.459 -26.719 1.00 93.38 267 TYR A C 1
ATOM 2147 O O . TYR A 1 267 ? 11.734 -11.018 -26.826 1.00 93.38 267 TYR A O 1
ATOM 2155 N N . ILE A 1 268 ? 10.500 -9.143 -26.867 1.00 93.75 268 ILE A N 1
ATOM 2156 C CA . ILE A 1 268 ? 11.622 -8.215 -26.994 1.00 93.75 268 ILE A CA 1
ATOM 2157 C C . ILE A 1 268 ? 11.590 -7.275 -25.797 1.00 93.75 268 ILE A C 1
ATOM 2159 O O . ILE A 1 268 ? 10.606 -6.572 -25.579 1.00 93.75 268 ILE A O 1
ATOM 2163 N N . PHE A 1 269 ? 12.680 -7.249 -25.041 1.00 93.44 269 PHE A N 1
ATOM 2164 C CA . PHE A 1 269 ? 12.874 -6.328 -23.934 1.00 93.44 269 PHE A CA 1
ATOM 2165 C C . PHE A 1 269 ? 13.886 -5.254 -24.316 1.00 93.44 269 PHE A C 1
ATOM 2167 O O . PHE A 1 269 ? 15.008 -5.552 -24.730 1.00 93.44 269 PHE A O 1
ATOM 2174 N N . VAL A 1 270 ? 13.493 -3.992 -24.159 1.00 94.75 270 VAL A N 1
ATOM 2175 C CA . VAL A 1 270 ? 14.334 -2.836 -24.473 1.00 94.75 270 VAL A CA 1
ATOM 2176 C C . VAL A 1 270 ? 14.646 -2.071 -23.196 1.00 94.75 270 VAL A C 1
ATOM 2178 O O . VAL A 1 270 ? 13.792 -1.391 -22.627 1.00 94.75 270 VAL A O 1
ATOM 2181 N N . ASN A 1 271 ? 15.903 -2.132 -22.766 1.00 94.19 271 ASN A N 1
ATOM 2182 C CA . ASN A 1 271 ? 16.396 -1.346 -21.647 1.00 94.19 271 ASN A CA 1
ATOM 2183 C C . ASN A 1 271 ? 16.940 -0.010 -22.166 1.00 94.19 271 ASN A C 1
ATOM 2185 O O . ASN A 1 271 ? 18.124 0.115 -22.488 1.00 94.19 271 ASN A O 1
ATOM 2189 N N . ILE A 1 272 ? 16.053 0.989 -22.249 1.00 93.75 272 ILE A N 1
ATOM 2190 C CA . ILE A 1 272 ? 16.365 2.321 -22.791 1.00 93.75 272 ILE A CA 1
ATOM 2191 C C . ILE A 1 272 ? 17.581 2.958 -22.087 1.00 93.75 272 ILE A C 1
ATOM 2193 O O . ILE A 1 272 ? 18.499 3.357 -22.802 1.00 93.75 272 ILE A O 1
ATOM 2197 N N . PRO A 1 273 ? 17.662 3.022 -20.737 1.00 91.25 273 PRO A N 1
ATOM 2198 C CA . PRO A 1 273 ? 18.841 3.568 -20.056 1.00 91.25 273 PRO A CA 1
ATOM 2199 C C . PRO A 1 273 ? 20.151 2.828 -20.348 1.00 91.25 273 PRO A C 1
ATOM 2201 O O . PRO A 1 273 ? 21.215 3.439 -20.291 1.00 91.25 273 PRO A O 1
ATOM 2204 N N . ALA A 1 274 ? 20.088 1.525 -20.639 1.00 94.31 274 ALA A N 1
ATOM 2205 C CA . ALA A 1 274 ? 21.266 0.721 -20.951 1.00 94.31 274 ALA A CA 1
ATOM 2206 C C . ALA A 1 274 ? 21.640 0.734 -22.443 1.00 94.31 274 ALA A C 1
ATOM 2208 O O . ALA A 1 274 ? 22.693 0.207 -22.789 1.00 94.31 274 ALA A O 1
ATOM 2209 N N . PHE A 1 275 ? 20.805 1.306 -23.324 1.00 95.75 275 PHE A N 1
ATOM 2210 C CA . PHE A 1 275 ? 20.948 1.221 -24.786 1.00 95.75 275 PHE A CA 1
ATOM 2211 C C . PHE A 1 275 ? 21.048 -0.223 -25.298 1.00 95.75 275 PHE A C 1
ATOM 2213 O O . PHE A 1 275 ? 21.778 -0.515 -26.246 1.00 95.75 275 PHE A O 1
ATOM 2220 N N . MET A 1 276 ? 20.311 -1.134 -24.659 1.00 97.62 276 MET A N 1
ATOM 2221 C CA . MET A 1 276 ? 20.347 -2.565 -24.953 1.00 97.62 276 MET A CA 1
ATOM 2222 C C . MET A 1 276 ? 18.959 -3.099 -25.281 1.00 97.62 276 MET A C 1
ATOM 2224 O O . MET A 1 276 ? 17.969 -2.749 -24.635 1.00 97.62 276 MET A O 1
ATOM 2228 N N . LEU A 1 277 ? 18.918 -3.997 -26.257 1.00 96.56 277 LEU A N 1
ATOM 2229 C CA . LEU A 1 277 ? 17.765 -4.812 -26.605 1.00 96.56 277 LEU A CA 1
ATOM 2230 C C . LEU A 1 277 ? 18.109 -6.285 -26.388 1.00 96.56 277 LEU A C 1
ATOM 2232 O O . LEU A 1 277 ? 19.197 -6.732 -26.760 1.00 96.56 277 LEU A O 1
ATOM 2236 N N . HIS A 1 278 ? 17.155 -7.028 -25.835 1.00 95.75 278 HIS A N 1
ATOM 2237 C CA . HIS A 1 278 ? 17.188 -8.479 -25.703 1.00 95.75 278 HIS A CA 1
ATOM 2238 C C . HIS A 1 278 ? 15.954 -9.073 -26.388 1.00 95.75 278 HIS A C 1
ATOM 2240 O O . HIS A 1 278 ? 14.829 -8.802 -25.976 1.00 95.75 278 HIS A O 1
ATOM 2246 N N . ALA A 1 279 ? 16.152 -9.871 -27.433 1.00 95.44 279 ALA A N 1
ATOM 2247 C CA . ALA A 1 279 ? 15.105 -10.690 -28.032 1.00 95.44 279 ALA A CA 1
ATOM 2248 C C . ALA A 1 279 ? 15.194 -12.096 -27.432 1.00 95.44 279 ALA A C 1
ATOM 2250 O O . ALA A 1 279 ? 16.214 -12.772 -27.580 1.00 95.44 279 ALA A O 1
ATOM 2251 N N . VAL A 1 280 ? 14.144 -12.502 -26.727 1.00 94.88 280 VAL A N 1
ATOM 2252 C CA . VAL A 1 280 ? 14.073 -13.741 -25.949 1.00 94.88 280 VAL A CA 1
ATOM 2253 C C . VAL A 1 280 ? 13.100 -14.702 -26.623 1.00 94.88 280 VAL A C 1
ATOM 2255 O O . VAL A 1 280 ? 11.994 -14.305 -26.988 1.00 94.88 280 VAL A O 1
ATOM 2258 N N . ASP A 1 281 ? 13.511 -15.957 -26.783 1.00 94.12 281 ASP A N 1
ATOM 2259 C CA . ASP A 1 281 ? 12.696 -17.080 -27.257 1.00 94.12 281 ASP A CA 1
ATOM 2260 C C . ASP A 1 281 ? 13.020 -18.316 -26.401 1.00 94.12 281 ASP A C 1
ATOM 2262 O O . ASP A 1 281 ? 14.009 -19.026 -26.631 1.00 94.12 281 ASP A O 1
ATOM 2266 N N . GLY A 1 282 ? 12.247 -18.515 -25.330 1.00 88.81 282 GLY A N 1
ATOM 2267 C CA . GLY A 1 282 ? 12.563 -19.487 -24.283 1.00 88.81 282 GLY A CA 1
ATOM 2268 C C . GLY A 1 282 ? 13.945 -19.235 -23.667 1.00 88.81 282 GLY A C 1
ATOM 2269 O O . GLY A 1 282 ? 14.175 -18.210 -23.033 1.00 88.81 282 GLY A O 1
ATOM 2270 N N . ASN A 1 283 ? 14.876 -20.173 -23.865 1.00 88.56 283 ASN A N 1
ATOM 2271 C CA . ASN A 1 283 ? 16.251 -20.066 -23.359 1.00 88.56 283 ASN A CA 1
ATOM 2272 C C . ASN A 1 283 ? 17.206 -19.338 -24.323 1.00 88.56 283 ASN A C 1
ATOM 2274 O O . ASN A 1 283 ? 18.353 -19.072 -23.961 1.00 88.56 283 ASN A O 1
ATOM 2278 N N . ASN A 1 284 ? 16.768 -19.037 -25.547 1.00 93.50 284 ASN A N 1
ATOM 2279 C CA . ASN A 1 284 ? 17.591 -18.347 -26.531 1.00 93.50 284 ASN A CA 1
ATOM 2280 C C . ASN A 1 284 ? 17.438 -16.838 -26.357 1.00 93.50 284 ASN A C 1
ATOM 2282 O O . ASN A 1 284 ? 16.327 -16.315 -26.411 1.00 93.50 284 ASN A O 1
ATOM 2286 N N . VAL A 1 285 ? 18.557 -16.136 -26.179 1.00 95.19 285 VAL A N 1
ATOM 2287 C CA . VAL A 1 285 ? 18.573 -14.678 -26.031 1.00 95.19 285 VAL A CA 1
ATOM 2288 C C . VAL A 1 285 ? 19.536 -14.076 -27.043 1.00 95.19 285 VAL A C 1
ATOM 2290 O O . VAL A 1 285 ? 20.746 -14.284 -26.963 1.00 95.19 285 VAL A O 1
ATOM 2293 N N . LEU A 1 286 ? 19.006 -13.283 -27.971 1.00 96.81 286 LEU A N 1
ATOM 2294 C CA . LEU A 1 286 ? 19.800 -12.426 -28.844 1.00 96.81 286 LEU A CA 1
ATOM 2295 C C . LEU A 1 286 ? 19.888 -11.034 -28.219 1.00 96.81 286 LEU A C 1
ATOM 2297 O O . LEU A 1 286 ? 18.868 -10.431 -27.898 1.00 96.81 286 LEU A O 1
ATOM 2301 N N . SER A 1 287 ? 21.103 -10.514 -28.059 1.00 97.44 287 SER A N 1
ATOM 2302 C CA . SER A 1 287 ? 21.336 -9.200 -27.453 1.00 97.44 287 SER A CA 1
ATOM 2303 C C . SER A 1 287 ? 22.031 -8.264 -28.431 1.00 97.44 287 SER A C 1
ATOM 2305 O O . SER A 1 287 ? 22.976 -8.669 -29.105 1.00 97.44 287 SER A O 1
ATOM 2307 N N . MET A 1 288 ? 21.603 -7.004 -28.479 1.00 97.31 288 MET A N 1
ATOM 2308 C CA . MET A 1 288 ? 22.243 -5.980 -29.306 1.00 97.31 288 MET A CA 1
ATOM 2309 C C . MET A 1 288 ? 22.212 -4.607 -28.639 1.00 97.31 288 MET A C 1
ATOM 2311 O O . MET A 1 288 ? 21.325 -4.308 -27.838 1.00 97.31 288 MET A O 1
ATOM 2315 N N . LYS A 1 289 ? 23.178 -3.760 -29.007 1.00 97.50 289 LYS A N 1
ATOM 2316 C CA . LYS A 1 289 ? 23.134 -2.329 -28.697 1.00 97.50 289 LYS A CA 1
ATOM 2317 C C . LYS A 1 289 ? 22.158 -1.638 -29.641 1.00 97.50 289 LYS A C 1
ATOM 2319 O O . LYS A 1 289 ? 22.108 -1.976 -30.821 1.00 97.50 289 LYS A O 1
ATOM 2324 N N . ILE A 1 290 ? 21.433 -0.654 -29.131 1.00 96.94 290 ILE A N 1
ATOM 2325 C CA . ILE A 1 290 ? 20.461 0.126 -29.899 1.00 96.94 290 ILE A CA 1
ATOM 2326 C C . ILE A 1 290 ? 20.684 1.627 -29.718 1.00 96.94 290 ILE A C 1
ATOM 2328 O O . ILE A 1 290 ? 21.322 2.071 -28.764 1.00 96.94 290 ILE A O 1
ATOM 2332 N N . CYS A 1 291 ? 20.107 2.420 -30.615 1.00 94.44 291 CYS A N 1
ATOM 2333 C CA . CYS A 1 291 ? 19.958 3.857 -30.426 1.00 94.44 291 CYS A CA 1
ATOM 2334 C C . CYS A 1 291 ? 18.544 4.161 -29.920 1.00 94.44 291 CYS A C 1
ATOM 2336 O O . CYS A 1 291 ? 17.568 3.589 -30.400 1.00 94.44 291 CYS A O 1
ATOM 2338 N N . CYS A 1 292 ? 18.439 5.084 -28.968 1.00 93.75 292 CYS A N 1
ATOM 2339 C CA . CYS A 1 292 ? 17.168 5.563 -28.427 1.00 93.75 292 CYS A CA 1
ATOM 2340 C C . CYS A 1 292 ? 16.954 7.031 -28.821 1.00 93.75 292 CYS A C 1
ATOM 2342 O O . CYS A 1 292 ? 17.888 7.724 -29.228 1.00 93.75 292 CYS A O 1
ATOM 2344 N N . GLY A 1 293 ? 15.723 7.516 -28.679 1.00 90.75 293 GLY A N 1
ATOM 2345 C CA . GLY A 1 293 ? 15.367 8.904 -28.940 1.00 90.75 293 GLY A CA 1
ATOM 2346 C C . GLY A 1 293 ? 16.130 9.891 -28.049 1.00 90.75 293 GLY A C 1
ATOM 2347 O O . GLY A 1 293 ? 16.466 9.595 -26.900 1.00 90.75 293 GLY A O 1
ATOM 2348 N N . ALA A 1 294 ? 16.399 11.083 -28.583 1.00 89.25 294 ALA A N 1
ATOM 2349 C CA . ALA A 1 294 ? 17.094 12.150 -27.866 1.00 89.25 294 ALA A CA 1
ATOM 2350 C C . ALA A 1 294 ? 16.232 12.731 -26.728 1.00 89.25 294 ALA A C 1
ATOM 2352 O O . ALA A 1 294 ? 15.027 12.520 -26.669 1.00 89.25 294 ALA A O 1
ATOM 2353 N N . VAL A 1 295 ? 16.809 13.563 -25.853 1.00 84.69 295 VAL A N 1
ATOM 2354 C CA . VAL A 1 295 ? 16.089 14.156 -24.701 1.00 84.69 295 VAL A CA 1
ATOM 2355 C C . VAL A 1 295 ? 14.818 14.925 -25.105 1.00 84.69 295 VAL A C 1
ATOM 2357 O O . VAL A 1 295 ? 13.832 14.909 -24.370 1.00 84.69 295 VAL A O 1
ATOM 2360 N N . LYS A 1 296 ? 14.808 15.577 -26.277 1.00 83.88 296 LYS A N 1
ATOM 2361 C CA . LYS A 1 296 ? 13.629 16.299 -26.800 1.00 83.88 296 LYS A CA 1
ATOM 2362 C C . LYS A 1 296 ? 12.551 15.367 -27.381 1.00 83.88 296 LYS A C 1
ATOM 2364 O O . LYS A 1 296 ? 11.374 15.741 -27.408 1.00 83.88 296 LYS A O 1
ATOM 2369 N N . THR A 1 297 ? 12.955 14.178 -27.822 1.00 86.56 297 THR A N 1
ATOM 2370 C CA . THR A 1 297 ? 12.167 13.169 -28.547 1.00 86.56 297 THR A CA 1
ATOM 2371 C C . THR A 1 297 ? 12.391 11.786 -27.931 1.00 86.56 297 THR A C 1
ATOM 2373 O O . THR A 1 297 ? 12.761 10.836 -28.617 1.00 86.56 297 THR A O 1
ATOM 2376 N N . LYS A 1 298 ? 12.233 11.693 -26.603 1.00 89.31 298 LYS A N 1
ATOM 2377 C CA . LYS A 1 298 ? 12.530 10.475 -25.837 1.00 89.31 298 LYS A CA 1
ATOM 2378 C C . LYS A 1 298 ? 11.750 9.292 -26.405 1.00 89.31 298 LYS A C 1
ATOM 2380 O O . LYS A 1 298 ? 10.571 9.434 -26.724 1.00 89.31 298 LYS A O 1
ATOM 2385 N N . THR A 1 299 ? 12.386 8.124 -26.460 1.00 91.50 299 THR A N 1
ATOM 2386 C CA . THR A 1 299 ? 11.668 6.873 -26.727 1.00 91.50 299 THR A CA 1
ATOM 2387 C C . THR A 1 299 ? 10.622 6.661 -25.623 1.00 91.50 299 THR A C 1
ATOM 2389 O O . THR A 1 299 ? 11.003 6.654 -24.448 1.00 91.50 299 THR A O 1
ATOM 2392 N N . PRO A 1 300 ? 9.328 6.518 -25.958 1.00 91.50 300 PRO A N 1
ATOM 2393 C CA . PRO A 1 300 ? 8.290 6.284 -24.963 1.00 91.50 300 PRO A CA 1
ATOM 2394 C C . PRO A 1 300 ? 8.450 4.904 -24.314 1.00 91.50 300 PRO A C 1
ATOM 2396 O O . PRO A 1 300 ? 8.879 3.940 -24.948 1.00 91.50 300 PRO A O 1
ATOM 2399 N N . LEU A 1 301 ? 8.081 4.811 -23.040 1.00 92.12 301 LEU A N 1
ATOM 2400 C CA . LEU A 1 301 ? 7.931 3.554 -22.319 1.00 92.12 301 LEU A CA 1
ATOM 2401 C C . LEU A 1 301 ? 6.570 2.961 -22.665 1.00 92.12 301 LEU A C 1
ATOM 2403 O O . LEU A 1 301 ? 5.543 3.577 -22.388 1.00 92.12 301 LEU A O 1
ATOM 2407 N N . LEU A 1 302 ? 6.557 1.776 -23.261 1.00 91.75 302 LEU A N 1
ATOM 2408 C CA . LEU A 1 302 ? 5.335 1.101 -23.677 1.00 91.75 302 LEU A CA 1
ATOM 2409 C C . LEU A 1 302 ? 5.508 -0.412 -23.639 1.00 91.75 302 LEU A C 1
ATOM 2411 O O . LEU A 1 302 ? 6.625 -0.928 -23.588 1.00 91.75 302 LEU A O 1
ATOM 2415 N N . THR A 1 303 ? 4.379 -1.100 -23.739 1.00 90.12 303 THR A N 1
ATOM 2416 C CA . THR A 1 303 ? 4.311 -2.542 -23.952 1.00 90.12 303 THR A CA 1
ATOM 2417 C C . THR A 1 303 ? 3.330 -2.786 -25.092 1.00 90.12 303 THR A C 1
ATOM 2419 O O . THR A 1 303 ? 2.205 -2.294 -25.042 1.00 90.12 303 THR A O 1
ATOM 2422 N N . SER A 1 304 ? 3.773 -3.476 -26.143 1.00 89.06 304 SER A N 1
ATOM 2423 C CA . SER A 1 304 ? 2.998 -3.698 -27.369 1.00 89.06 304 SER A CA 1
ATOM 2424 C C . SER A 1 304 ? 3.468 -4.969 -28.083 1.00 89.06 304 SER A C 1
ATOM 2426 O O . SER A 1 304 ? 4.427 -5.614 -27.657 1.00 89.06 304 SER A O 1
ATOM 2428 N N . GLU A 1 305 ? 2.807 -5.299 -29.186 1.00 89.44 305 GLU A N 1
ATOM 2429 C CA . GLU A 1 305 ? 3.114 -6.424 -30.064 1.00 89.44 305 GLU A CA 1
ATOM 2430 C C . GLU A 1 305 ? 3.617 -5.924 -31.426 1.00 89.44 305 GLU A C 1
ATOM 2432 O O . GLU A 1 305 ? 3.223 -4.857 -31.907 1.00 89.44 305 GLU A O 1
ATOM 2437 N N . ILE A 1 306 ? 4.496 -6.700 -32.066 1.00 89.62 306 ILE A N 1
ATOM 2438 C CA . ILE A 1 306 ? 4.934 -6.430 -33.440 1.00 89.62 306 ILE A CA 1
ATOM 2439 C C . ILE A 1 306 ? 3.868 -6.980 -34.386 1.00 89.62 306 ILE A C 1
ATOM 2441 O O . ILE A 1 306 ? 3.766 -8.187 -34.581 1.00 89.62 306 ILE A O 1
ATOM 2445 N N . VAL A 1 307 ? 3.076 -6.085 -34.975 1.00 89.25 307 VAL A N 1
ATOM 2446 C CA . VAL A 1 307 ? 1.953 -6.454 -35.859 1.00 89.25 307 VAL A CA 1
ATOM 2447 C C . VAL A 1 307 ? 2.406 -6.696 -37.304 1.00 89.25 307 VAL A C 1
ATOM 2449 O O . VAL A 1 307 ? 1.782 -7.459 -38.037 1.00 89.25 307 VAL A O 1
ATOM 2452 N N . ARG A 1 308 ? 3.496 -6.052 -37.733 1.00 87.88 308 ARG A N 1
ATOM 2453 C CA . ARG A 1 308 ? 4.028 -6.151 -39.095 1.00 87.88 308 ARG A CA 1
ATOM 2454 C C . ARG A 1 308 ? 5.548 -6.044 -39.066 1.00 87.88 308 ARG A C 1
ATOM 2456 O O . ARG A 1 308 ? 6.086 -5.141 -38.432 1.00 87.88 308 ARG A O 1
ATOM 2463 N N . MET A 1 309 ? 6.212 -6.955 -39.766 1.00 83.69 309 MET A N 1
ATOM 2464 C CA . MET A 1 309 ? 7.612 -6.827 -40.166 1.00 83.69 309 MET A CA 1
ATOM 2465 C C . MET A 1 309 ? 7.621 -6.780 -41.692 1.00 83.69 309 MET A C 1
ATOM 2467 O O . MET A 1 309 ? 6.976 -7.619 -42.322 1.00 83.69 309 MET A O 1
ATOM 2471 N N . GLU A 1 310 ? 8.256 -5.758 -42.256 1.00 71.06 310 GLU A N 1
ATOM 2472 C CA . GLU A 1 310 ? 8.502 -5.632 -43.700 1.00 71.06 310 GLU A CA 1
ATOM 2473 C C . GLU A 1 310 ? 9.910 -6.113 -44.044 1.00 71.06 310 GLU A C 1
ATOM 2475 O O . GLU A 1 310 ? 10.811 -5.927 -43.192 1.00 71.06 310 GLU A O 1
#

Foldseek 3Di:
DVVVVVVVVVVVVVVPPPPPPVPPPPPVDDPVVCPVVDDPLQDDDPVLLLVLLLVVLVVDDDPFPLLVLLSVCSVVVHDQLQQDPVGGDCLLVLLLVVLVCCVLLPDDSVQLPSVLLVVLVVCVVVVPADPPQRRPSNSSSCNSSSSSSNQSQLLQCQQANRDDVQVVPQPDWDPPDPDPDTGTDRQEAQDFDGCDPVNSVVSSVCSRDNDNNVSSVVSHQDDPVLVVLSCVLVPPPDDPVRNVVSSVVNRVSNHHGPDDPVVDQWDWDQDQVVQKIWTHHNPDIDIDGHDADDPVGGRGHYDDDDPDDD